Protein AF-A0A3D2ARV8-F1 (afdb_monomer_lite)

Structure (mmCIF, N/CA/C/O backbone):
data_AF-A0A3D2ARV8-F1
#
_entry.id   AF-A0A3D2ARV8-F1
#
loop_
_atom_site.group_PDB
_atom_site.id
_atom_site.type_symbol
_atom_site.label_atom_id
_atom_site.label_alt_id
_atom_site.label_comp_id
_atom_site.label_asym_id
_atom_site.label_entity_id
_atom_site.label_seq_id
_atom_site.pdbx_PDB_ins_code
_atom_site.Cartn_x
_atom_site.Cartn_y
_atom_site.Cartn_z
_atom_site.occupancy
_atom_site.B_iso_or_equiv
_atom_site.auth_seq_id
_atom_site.auth_comp_id
_atom_site.auth_asym_id
_atom_site.auth_atom_id
_atom_site.pdbx_PDB_model_num
ATOM 1 N N . MET A 1 1 ? 4.467 -20.454 -40.393 1.00 45.94 1 MET A N 1
ATOM 2 C CA . MET A 1 1 ? 4.778 -19.014 -40.269 1.00 45.94 1 MET A CA 1
ATOM 3 C C . MET A 1 1 ? 4.849 -18.702 -38.778 1.00 45.94 1 MET A C 1
ATOM 5 O O . MET A 1 1 ? 3.813 -18.634 -38.137 1.00 45.94 1 MET A O 1
ATOM 9 N N . LEU A 1 2 ? 6.049 -18.665 -38.188 1.00 50.94 2 LEU A N 1
ATOM 10 C CA . LEU A 1 2 ? 6.209 -18.279 -36.780 1.00 50.94 2 LEU A CA 1
ATOM 11 C C . LEU A 1 2 ? 5.828 -16.797 -36.678 1.00 50.94 2 LEU A C 1
ATOM 13 O O . LEU A 1 2 ? 6.517 -15.958 -37.257 1.00 50.94 2 LEU A O 1
ATOM 17 N N . MET A 1 3 ? 4.708 -16.476 -36.024 1.00 54.91 3 MET A N 1
ATOM 18 C CA . MET A 1 3 ? 4.358 -15.086 -35.720 1.00 54.91 3 MET A CA 1
ATOM 19 C C . MET A 1 3 ? 5.530 -14.476 -34.947 1.00 54.91 3 MET A C 1
ATOM 21 O O . MET A 1 3 ? 5.865 -14.940 -33.859 1.00 54.91 3 MET A O 1
ATOM 25 N N . LYS A 1 4 ? 6.182 -13.455 -35.514 1.00 58.06 4 LYS A N 1
ATOM 26 C CA . LYS A 1 4 ? 7.105 -12.613 -34.752 1.00 58.06 4 LYS A CA 1
ATOM 27 C C . LYS A 1 4 ? 6.262 -11.890 -33.708 1.00 58.06 4 LYS A C 1
ATOM 29 O O . LYS A 1 4 ? 5.554 -10.947 -34.043 1.00 58.06 4 LYS A O 1
ATOM 34 N N . THR A 1 5 ? 6.284 -12.360 -32.466 1.00 68.50 5 THR A N 1
ATOM 35 C CA . THR A 1 5 ? 5.636 -11.649 -31.366 1.00 68.50 5 THR A CA 1
ATOM 36 C C . THR A 1 5 ? 6.394 -10.343 -31.153 1.00 68.50 5 THR A C 1
ATOM 38 O O . THR A 1 5 ? 7.512 -10.349 -30.641 1.00 68.50 5 THR A O 1
ATOM 41 N N . GLU A 1 6 ? 5.821 -9.224 -31.593 1.00 85.38 6 GLU A N 1
ATOM 42 C CA . GLU A 1 6 ? 6.375 -7.905 -31.299 1.00 85.38 6 GLU A CA 1
ATOM 43 C C . GLU A 1 6 ? 6.378 -7.678 -29.785 1.00 85.38 6 GLU A C 1
ATOM 45 O O . GLU A 1 6 ? 5.358 -7.852 -29.107 1.00 85.38 6 GLU A O 1
ATOM 50 N N . LEU A 1 7 ? 7.544 -7.308 -29.252 1.00 90.69 7 LEU A N 1
ATOM 51 C CA . LEU A 1 7 ? 7.712 -7.003 -27.837 1.00 90.69 7 LEU A CA 1
ATOM 52 C C . LEU A 1 7 ? 6.876 -5.775 -27.476 1.00 90.69 7 LEU A C 1
ATOM 54 O O . LEU A 1 7 ? 7.007 -4.719 -28.101 1.00 90.69 7 LEU A O 1
ATOM 58 N N . SER A 1 8 ? 6.060 -5.892 -26.430 1.00 95.50 8 SER A N 1
ATOM 59 C CA . SER A 1 8 ? 5.324 -4.753 -25.891 1.00 95.50 8 SER A CA 1
ATOM 60 C C . SER A 1 8 ? 6.278 -3.683 -25.341 1.00 95.50 8 SER A C 1
ATOM 62 O O . SER A 1 8 ? 7.452 -3.942 -25.071 1.00 95.50 8 SER A O 1
ATOM 64 N N . THR A 1 9 ? 5.768 -2.479 -25.070 1.00 97.19 9 THR A N 1
ATOM 65 C CA . THR A 1 9 ? 6.544 -1.436 -24.378 1.00 97.19 9 THR A CA 1
ATOM 66 C C . THR A 1 9 ? 7.076 -1.917 -23.022 1.00 97.19 9 THR A C 1
ATOM 68 O O . THR A 1 9 ? 8.202 -1.600 -22.646 1.00 97.19 9 THR A O 1
ATOM 71 N N . PHE A 1 10 ? 6.290 -2.712 -22.285 1.00 97.75 10 PHE A N 1
ATOM 72 C CA . PHE A 1 10 ? 6.746 -3.299 -21.026 1.00 97.75 10 PHE A CA 1
ATOM 73 C C . PHE A 1 10 ? 7.849 -4.330 -21.261 1.00 97.75 10 PHE A C 1
ATOM 75 O O . PHE A 1 10 ? 8.835 -4.302 -20.535 1.00 97.75 10 PHE A O 1
ATOM 82 N N . ASP A 1 11 ? 7.726 -5.187 -22.277 1.00 97.31 11 ASP A N 1
ATOM 83 C CA . ASP A 1 11 ? 8.747 -6.185 -22.607 1.00 97.31 11 ASP A CA 1
ATOM 84 C C . ASP A 1 11 ? 10.088 -5.514 -22.925 1.00 97.31 11 ASP A C 1
ATOM 86 O O . ASP A 1 11 ? 11.121 -5.891 -22.372 1.00 97.31 11 ASP A O 1
ATOM 90 N N . GLN A 1 12 ? 10.057 -4.457 -23.740 1.00 97.50 12 GLN A N 1
ATOM 91 C CA . GLN A 1 12 ? 11.237 -3.664 -24.086 1.00 97.50 12 GLN A CA 1
ATOM 92 C C . GLN A 1 12 ? 11.899 -3.063 -22.838 1.00 97.50 12 GLN A C 1
ATOM 94 O O . GLN A 1 12 ? 13.104 -3.216 -22.642 1.00 97.50 12 GLN A O 1
ATOM 99 N N . TYR A 1 13 ? 11.120 -2.439 -21.947 1.00 98.38 13 TYR A N 1
ATOM 100 C CA . TYR A 1 13 ? 11.645 -1.920 -20.683 1.00 98.38 13 TYR A CA 1
ATOM 101 C C . TYR A 1 13 ? 12.134 -3.027 -19.744 1.00 98.38 13 TYR A C 1
ATOM 103 O O . TYR A 1 13 ? 13.158 -2.873 -19.081 1.00 98.38 13 TYR A O 1
ATOM 111 N N . ASN A 1 14 ? 11.453 -4.167 -19.680 1.00 96.62 14 ASN A N 1
ATOM 112 C CA . ASN A 1 14 ? 11.822 -5.252 -18.780 1.00 96.62 14 ASN A CA 1
ATOM 113 C C . ASN A 1 14 ? 13.167 -5.900 -19.164 1.00 96.62 14 ASN A C 1
ATOM 115 O O . ASN A 1 14 ? 13.860 -6.427 -18.292 1.00 96.62 14 ASN A O 1
ATOM 119 N N . LEU A 1 15 ? 13.593 -5.801 -20.427 1.00 96.94 15 LEU A N 1
ATOM 120 C CA . LEU A 1 15 ? 14.934 -6.207 -20.868 1.00 96.94 15 LEU A CA 1
ATOM 121 C C . LEU A 1 15 ? 16.044 -5.239 -20.418 1.00 96.94 15 LEU A C 1
ATOM 123 O O . LEU A 1 15 ? 17.218 -5.606 -20.400 1.00 96.94 15 LEU A O 1
ATOM 127 N N . MET A 1 16 ? 15.703 -4.012 -20.021 1.00 98.38 16 MET A N 1
ATOM 128 C CA . MET A 1 16 ? 16.678 -3.007 -19.601 1.00 98.38 16 MET A CA 1
ATOM 129 C C . MET A 1 16 ? 17.151 -3.218 -18.154 1.00 98.38 16 MET A C 1
ATOM 131 O O . MET A 1 16 ? 16.465 -3.781 -17.295 1.00 98.38 16 MET A O 1
ATOM 135 N N . THR A 1 17 ? 18.341 -2.697 -17.845 1.00 98.25 17 THR A N 1
ATOM 136 C CA . THR A 1 17 ? 18.855 -2.660 -16.469 1.00 98.25 17 THR A CA 1
ATOM 137 C C . THR A 1 17 ? 18.081 -1.650 -15.619 1.00 98.25 17 THR A C 1
ATOM 139 O O . THR A 1 17 ? 17.587 -0.640 -16.129 1.00 98.25 17 THR A O 1
ATOM 142 N N . LYS A 1 18 ? 18.044 -1.848 -14.289 1.00 97.75 18 LYS A N 1
ATOM 143 C CA . LYS A 1 18 ? 17.431 -0.873 -13.363 1.00 97.75 18 LYS A CA 1
ATOM 144 C C . LYS A 1 18 ? 18.009 0.534 -13.561 1.00 97.75 18 LYS A C 1
ATOM 146 O O . LYS A 1 18 ? 17.262 1.504 -13.555 1.00 97.75 18 LYS A O 1
ATOM 151 N N . ALA A 1 19 ? 19.322 0.654 -13.771 1.00 98.12 19 ALA A N 1
ATOM 152 C CA . ALA A 1 19 ? 19.973 1.945 -13.992 1.00 98.12 19 ALA A CA 1
ATOM 153 C C . ALA A 1 19 ? 19.456 2.651 -15.256 1.00 98.12 19 ALA A C 1
ATOM 155 O O . ALA A 1 19 ? 19.199 3.853 -15.224 1.00 98.12 19 ALA A O 1
ATOM 156 N N . ALA A 1 20 ? 19.261 1.913 -16.352 1.00 98.50 20 ALA A N 1
ATOM 157 C CA . ALA A 1 20 ? 18.725 2.469 -17.588 1.00 98.50 20 ALA A CA 1
ATOM 158 C C . ALA A 1 20 ? 17.261 2.906 -17.430 1.00 98.50 20 ALA A C 1
ATOM 160 O O . ALA A 1 20 ? 16.912 4.019 -17.820 1.00 98.50 20 ALA A O 1
ATOM 161 N N . LEU A 1 21 ? 16.438 2.092 -16.767 1.00 98.69 21 LEU A N 1
ATOM 162 C CA . LEU A 1 21 ? 15.057 2.451 -16.443 1.00 98.69 21 LEU A CA 1
ATOM 163 C C . LEU A 1 21 ? 14.974 3.684 -15.534 1.00 98.69 21 LEU A C 1
ATOM 165 O O . LEU A 1 21 ? 14.165 4.575 -15.771 1.00 98.69 21 LEU A O 1
ATOM 169 N N . MET A 1 22 ? 15.856 3.790 -14.537 1.00 98.25 22 MET A N 1
ATOM 170 C CA . MET A 1 22 ? 15.925 4.965 -13.666 1.00 98.25 22 MET A CA 1
ATOM 171 C C . MET A 1 22 ? 16.320 6.234 -14.426 1.00 98.25 22 MET A C 1
ATOM 173 O O . MET A 1 22 ? 15.845 7.309 -14.076 1.00 98.25 22 MET A O 1
ATOM 177 N N . ARG A 1 23 ? 17.159 6.145 -15.470 1.00 98.31 23 ARG A N 1
ATOM 178 C CA . ARG A 1 23 ? 17.457 7.302 -16.334 1.00 98.31 23 ARG A CA 1
ATOM 179 C C . ARG A 1 23 ? 16.210 7.788 -17.069 1.00 98.31 23 ARG A C 1
ATOM 181 O O . ARG A 1 23 ? 15.974 8.989 -17.086 1.00 98.31 23 ARG A O 1
ATOM 188 N N . LEU A 1 24 ? 15.392 6.875 -17.595 1.00 98.50 24 LEU A N 1
ATOM 189 C CA . LEU A 1 24 ? 14.113 7.228 -18.222 1.00 98.50 24 LEU A CA 1
ATOM 190 C C . LEU A 1 24 ? 13.132 7.824 -17.201 1.00 98.50 24 LEU A C 1
ATOM 192 O O . LEU A 1 24 ? 12.521 8.859 -17.447 1.00 98.50 24 LEU A O 1
ATOM 196 N N . ALA A 1 25 ? 13.031 7.220 -16.016 1.00 98.38 25 ALA A N 1
ATOM 197 C CA . ALA A 1 25 ? 12.111 7.659 -14.969 1.00 98.38 25 ALA A CA 1
ATOM 198 C C . ALA A 1 25 ? 12.453 9.043 -14.386 1.00 98.38 25 ALA A C 1
ATOM 200 O O . ALA A 1 25 ? 11.565 9.729 -13.874 1.00 98.38 25 ALA A O 1
ATOM 201 N N . ARG A 1 26 ? 13.703 9.512 -14.523 1.00 98.06 26 ARG A N 1
ATOM 202 C CA . ARG A 1 26 ? 14.072 10.903 -14.204 1.00 98.06 26 ARG A CA 1
ATOM 203 C C . ARG A 1 26 ? 13.332 11.922 -15.069 1.00 98.06 26 ARG A C 1
ATOM 205 O O . ARG A 1 26 ? 13.072 13.009 -14.566 1.00 98.06 26 ARG A O 1
ATOM 212 N N . GLY A 1 27 ? 12.924 11.564 -16.291 1.00 97.75 27 GLY A N 1
ATOM 213 C CA . GLY A 1 27 ? 12.039 12.395 -17.120 1.00 97.75 27 GLY A CA 1
ATOM 214 C C . GLY A 1 27 ? 10.673 12.659 -16.472 1.00 97.75 27 GLY A C 1
ATOM 215 O O . GLY A 1 27 ? 10.054 13.679 -16.737 1.00 97.75 27 GLY A O 1
ATOM 216 N N . TYR A 1 28 ? 10.256 11.794 -15.542 1.00 97.81 28 TYR A N 1
ATOM 217 C CA . TYR A 1 28 ? 9.043 11.931 -14.728 1.00 97.81 28 TYR A CA 1
ATOM 218 C C . TYR A 1 28 ? 9.341 12.433 -13.305 1.00 97.81 28 TYR A C 1
ATOM 220 O O . TYR A 1 28 ? 8.519 12.290 -12.403 1.00 97.81 28 TYR A O 1
ATOM 228 N N . ASN A 1 29 ? 10.534 12.991 -13.067 1.00 97.94 29 ASN A N 1
ATOM 229 C CA . ASN A 1 29 ? 11.024 13.430 -11.755 1.00 97.94 29 ASN A CA 1
ATOM 230 C C . ASN A 1 29 ? 11.149 12.321 -10.692 1.00 97.94 29 ASN A C 1
ATOM 232 O O . ASN A 1 29 ? 11.279 12.612 -9.499 1.00 97.94 29 ASN A O 1
ATOM 236 N N . VAL A 1 30 ? 11.171 11.044 -11.086 1.00 97.81 30 VAL A N 1
ATOM 237 C CA . VAL A 1 30 ? 11.420 9.935 -10.155 1.00 97.81 30 VAL A CA 1
ATOM 238 C C . VAL A 1 30 ? 12.922 9.836 -9.881 1.00 97.81 30 VAL A C 1
ATOM 240 O O . VAL A 1 30 ? 13.708 9.395 -10.717 1.00 97.81 30 VAL A O 1
ATOM 243 N N . LYS A 1 31 ? 13.333 10.280 -8.687 1.00 94.75 31 LYS A N 1
ATOM 244 C CA . LYS A 1 31 ? 14.752 10.405 -8.296 1.00 94.75 31 LYS A CA 1
ATOM 245 C C . LYS A 1 31 ? 15.325 9.183 -7.568 1.00 94.75 31 LYS A C 1
ATOM 247 O O . LYS A 1 31 ? 16.538 9.089 -7.416 1.00 94.75 31 LYS A O 1
ATOM 252 N N . GLY A 1 32 ? 14.483 8.253 -7.123 1.00 93.56 32 GLY A N 1
ATOM 253 C CA . GLY A 1 32 ? 14.895 7.096 -6.326 1.00 93.56 32 GLY A CA 1
ATOM 254 C C . GLY A 1 32 ? 13.947 5.914 -6.483 1.00 93.56 32 GLY A C 1
ATOM 255 O O . GLY A 1 32 ? 13.064 5.940 -7.339 1.00 93.56 32 GLY A O 1
ATOM 256 N N . SER A 1 33 ? 14.143 4.890 -5.652 1.00 96.38 33 SER A N 1
ATOM 257 C CA . SER A 1 33 ? 13.361 3.653 -5.711 1.00 96.38 33 SER A CA 1
ATOM 258 C C . SER A 1 33 ? 11.854 3.892 -5.584 1.00 96.38 33 SER A C 1
ATOM 260 O O . SER A 1 33 ? 11.419 4.835 -4.908 1.00 96.38 33 SER A O 1
ATOM 262 N N . LEU A 1 34 ? 11.052 3.028 -6.208 1.00 97.88 34 LEU A N 1
ATOM 263 C CA . LEU A 1 34 ? 9.594 3.059 -6.090 1.00 97.88 34 LEU A CA 1
ATOM 264 C C . LEU A 1 34 ? 9.173 2.614 -4.688 1.00 97.88 34 LEU A C 1
ATOM 266 O O . LEU A 1 34 ? 8.515 3.390 -3.985 1.00 97.88 34 LEU A O 1
ATOM 270 N N . PHE A 1 35 ? 9.624 1.440 -4.248 1.00 97.19 35 PHE A N 1
ATOM 271 C CA . PHE A 1 35 ? 9.448 1.000 -2.867 1.00 97.19 35 PHE A CA 1
ATOM 272 C C . PHE A 1 35 ? 10.339 1.807 -1.918 1.00 97.19 35 PHE A C 1
ATOM 274 O O . PHE A 1 35 ? 11.494 2.117 -2.226 1.00 97.19 35 PHE A O 1
ATOM 281 N N . ALA A 1 36 ? 9.796 2.161 -0.754 1.00 94.50 36 ALA A N 1
ATOM 282 C CA . ALA A 1 36 ? 10.594 2.732 0.322 1.00 94.50 36 ALA A CA 1
ATOM 283 C C . ALA A 1 36 ? 11.405 1.634 1.029 1.00 94.50 36 ALA A C 1
ATOM 285 O O . ALA A 1 36 ? 11.062 0.452 0.964 1.00 94.50 36 ALA A O 1
ATOM 286 N N . ASP A 1 37 ? 12.487 2.029 1.705 1.00 92.56 37 ASP A N 1
ATOM 287 C CA . ASP A 1 37 ? 13.282 1.080 2.483 1.00 92.56 37 ASP A CA 1
ATOM 288 C C . ASP A 1 37 ? 12.433 0.500 3.637 1.00 92.56 37 ASP A C 1
ATOM 290 O O . ASP A 1 37 ? 11.799 1.283 4.360 1.00 92.56 37 ASP A O 1
ATOM 294 N N . PRO A 1 38 ? 12.423 -0.835 3.829 1.00 89.50 38 PRO A N 1
ATOM 295 C CA . PRO A 1 38 ? 11.565 -1.518 4.800 1.00 89.50 38 PRO A CA 1
ATOM 296 C C . PRO A 1 38 ? 11.798 -1.087 6.256 1.00 89.50 38 PRO A C 1
ATOM 298 O O . PRO A 1 38 ? 10.910 -1.250 7.087 1.00 89.50 38 PRO A O 1
ATOM 301 N N . LEU A 1 39 ? 12.967 -0.522 6.576 1.00 90.12 39 LEU A N 1
ATOM 302 C CA . LEU A 1 39 ? 13.336 -0.101 7.930 1.00 90.12 39 LEU A CA 1
ATOM 303 C C . LEU A 1 39 ? 13.210 1.416 8.138 1.00 90.12 39 LEU A C 1
ATOM 305 O O . LEU A 1 39 ? 13.327 1.901 9.260 1.00 90.12 39 LEU A O 1
ATOM 309 N N . SER A 1 40 ? 12.947 2.179 7.072 1.00 85.12 40 SER A N 1
ATOM 310 C CA . SER A 1 40 ? 12.859 3.646 7.135 1.00 85.12 40 SER A CA 1
ATOM 311 C C . SER A 1 40 ? 11.527 4.169 7.681 1.00 85.12 40 SER A C 1
ATOM 313 O O . SER A 1 40 ? 11.464 5.285 8.197 1.00 85.12 40 SER A O 1
ATOM 315 N N . ASN A 1 41 ? 10.450 3.386 7.566 1.00 80.69 41 ASN A N 1
ATOM 316 C CA . ASN A 1 41 ? 9.141 3.729 8.112 1.00 80.69 41 ASN A CA 1
ATOM 317 C C . ASN A 1 41 ? 8.963 3.006 9.457 1.00 80.69 41 ASN A C 1
ATOM 319 O O . ASN A 1 41 ? 8.821 1.785 9.441 1.00 80.69 41 ASN A O 1
ATOM 323 N N . PRO A 1 42 ? 8.904 3.714 10.605 1.00 83.44 42 PRO A N 1
ATOM 324 C CA . PRO A 1 42 ? 8.851 3.082 11.922 1.00 83.44 42 PRO A CA 1
ATOM 325 C C . PRO A 1 42 ? 7.716 2.074 12.092 1.00 83.44 42 PRO A C 1
ATOM 327 O O . PRO A 1 42 ? 7.891 1.093 12.803 1.00 83.44 42 PRO A O 1
ATOM 330 N N . LYS A 1 43 ? 6.559 2.291 11.446 1.00 80.56 43 LYS A N 1
ATOM 331 C CA . LYS A 1 43 ? 5.423 1.364 11.537 1.00 80.56 43 LYS A CA 1
ATOM 332 C C . LYS A 1 43 ? 5.715 0.052 10.803 1.00 80.56 43 LYS A C 1
ATOM 334 O O . LYS A 1 43 ? 5.450 -1.014 11.341 1.00 80.56 43 LYS A O 1
ATOM 339 N N . VAL A 1 44 ? 6.303 0.139 9.612 1.00 83.31 44 VAL A N 1
ATOM 340 C CA . VAL A 1 44 ? 6.650 -1.024 8.781 1.00 83.31 44 VAL A CA 1
ATOM 341 C C . VAL A 1 44 ? 7.903 -1.737 9.300 1.00 83.31 44 VAL A C 1
ATOM 343 O O . VAL A 1 44 ? 7.975 -2.960 9.258 1.00 83.31 44 VAL A O 1
ATOM 346 N N . ALA A 1 45 ? 8.854 -0.997 9.875 1.00 89.69 45 ALA A N 1
ATOM 347 C CA . ALA A 1 45 ? 10.072 -1.547 10.468 1.00 89.69 45 ALA A CA 1
ATOM 348 C C . ALA A 1 45 ? 9.780 -2.531 11.615 1.00 89.69 45 ALA A C 1
ATOM 350 O O . ALA A 1 45 ? 10.549 -3.466 11.836 1.00 89.69 45 ALA A O 1
ATOM 351 N N . LYS A 1 46 ? 8.646 -2.369 12.314 1.00 90.25 46 LYS A N 1
ATOM 352 C CA . LYS A 1 46 ? 8.193 -3.338 13.320 1.00 90.25 46 LYS A CA 1
ATOM 353 C C . LYS A 1 46 ? 7.908 -4.714 12.726 1.00 90.25 46 LYS A C 1
ATOM 355 O O . LYS A 1 46 ? 8.147 -5.695 13.408 1.00 90.25 46 LYS A O 1
ATOM 360 N N . ASN A 1 47 ? 7.486 -4.819 11.465 1.00 92.81 47 ASN A N 1
ATOM 361 C CA . ASN A 1 47 ? 7.256 -6.119 10.823 1.00 92.81 47 ASN A CA 1
ATOM 362 C C . ASN A 1 47 ? 8.552 -6.944 10.792 1.00 92.81 47 ASN A C 1
ATOM 364 O O . ASN A 1 47 ? 8.548 -8.141 11.063 1.00 92.81 47 ASN A O 1
ATOM 368 N N . ALA A 1 48 ? 9.682 -6.285 10.519 1.00 92.50 48 ALA A N 1
ATOM 369 C CA . ALA A 1 48 ? 10.984 -6.934 10.496 1.00 92.50 48 ALA A CA 1
ATOM 370 C C . ALA A 1 48 ? 11.393 -7.416 11.895 1.00 92.50 48 ALA A C 1
ATOM 372 O O . ALA A 1 48 ? 11.870 -8.536 12.041 1.00 92.50 48 ALA A O 1
ATOM 373 N N . LYS A 1 49 ? 11.180 -6.577 12.916 1.00 90.88 49 LYS A N 1
ATOM 374 C CA . LYS A 1 49 ? 11.578 -6.860 14.299 1.00 90.88 49 LYS A CA 1
ATOM 375 C C . LYS A 1 49 ? 10.679 -7.892 14.988 1.00 90.88 49 LYS A C 1
ATOM 377 O O . LYS A 1 49 ? 11.189 -8.768 15.671 1.00 90.88 49 LYS A O 1
ATOM 382 N N . GLU A 1 50 ? 9.368 -7.759 14.830 1.00 91.06 50 GLU A N 1
ATOM 383 C CA . GLU A 1 50 ? 8.370 -8.500 15.608 1.00 91.06 50 GLU A CA 1
ATOM 384 C C . GLU A 1 50 ? 7.826 -9.723 14.842 1.00 91.06 50 GLU A C 1
ATOM 386 O O . GLU A 1 50 ? 7.456 -10.712 15.464 1.00 91.06 50 GLU A O 1
ATOM 391 N N . ASN A 1 51 ? 7.789 -9.692 13.499 1.00 92.31 51 ASN A N 1
ATOM 392 C CA . ASN A 1 51 ? 7.316 -10.819 12.675 1.00 92.31 51 ASN A CA 1
ATOM 393 C C . ASN A 1 51 ? 8.433 -11.524 11.886 1.00 92.31 51 ASN A C 1
ATOM 395 O O . ASN A 1 51 ? 8.177 -12.549 11.264 1.00 92.31 51 ASN A O 1
ATOM 399 N N . GLY A 1 52 ? 9.650 -10.970 11.828 1.00 94.88 52 GLY A N 1
ATOM 400 C CA . GLY A 1 52 ? 10.691 -11.479 10.926 1.00 94.88 52 GLY A CA 1
ATOM 401 C C . GLY A 1 52 ? 10.384 -11.242 9.438 1.00 94.88 52 GLY A C 1
ATOM 402 O O . GLY A 1 52 ? 10.926 -11.939 8.579 1.00 94.88 52 GLY A O 1
ATOM 403 N N . VAL A 1 53 ? 9.523 -10.263 9.117 1.00 96.69 53 VAL A N 1
ATOM 404 C CA . VAL A 1 53 ? 9.055 -9.975 7.750 1.00 96.69 53 VAL A CA 1
ATOM 405 C C . VAL A 1 53 ? 9.599 -8.635 7.252 1.00 96.69 53 VAL A C 1
ATOM 407 O O . VAL A 1 53 ? 9.215 -7.563 7.725 1.00 96.69 53 VAL A O 1
ATOM 410 N N . LEU A 1 54 ? 10.440 -8.662 6.219 1.00 96.88 54 LEU A N 1
ATOM 411 C CA . LEU A 1 54 ? 10.841 -7.460 5.491 1.00 96.88 54 LEU A CA 1
ATOM 412 C C . LEU A 1 54 ? 9.705 -7.007 4.584 1.00 96.88 54 LEU A C 1
ATOM 414 O O . LEU A 1 54 ? 9.429 -7.617 3.557 1.00 96.88 54 LEU A O 1
ATOM 418 N N . THR A 1 55 ? 9.055 -5.911 4.956 1.00 97.69 55 THR A N 1
ATOM 419 C CA . THR A 1 55 ? 7.929 -5.368 4.198 1.00 97.69 55 THR A CA 1
ATOM 420 C C . THR A 1 55 ? 8.341 -4.133 3.412 1.00 97.69 55 THR A C 1
ATOM 422 O O . THR A 1 55 ? 8.803 -3.160 3.996 1.00 97.69 55 THR A O 1
ATOM 425 N N . TYR A 1 56 ? 8.113 -4.136 2.101 1.00 97.88 56 TYR A N 1
ATOM 426 C CA . TYR A 1 56 ? 8.408 -3.011 1.212 1.00 97.88 56 TYR A CA 1
ATOM 427 C C . TYR A 1 56 ? 7.131 -2.222 0.883 1.00 97.88 56 TYR A C 1
ATOM 429 O O . TYR A 1 56 ? 6.293 -2.708 0.115 1.00 97.88 56 TYR A O 1
ATOM 437 N N . PRO A 1 57 ? 6.953 -1.008 1.439 1.00 97.19 57 PRO A N 1
ATOM 438 C CA . PRO A 1 57 ? 5.784 -0.188 1.165 1.00 97.19 57 PRO A CA 1
ATOM 439 C C . PRO A 1 57 ? 6.005 0.705 -0.062 1.00 97.19 57 PRO A C 1
ATOM 441 O O . PRO A 1 57 ? 7.068 1.312 -0.233 1.00 97.19 57 PRO A O 1
ATOM 444 N N . LEU A 1 58 ? 4.981 0.838 -0.903 1.00 97.44 58 LEU A N 1
ATOM 445 C CA . LEU A 1 58 ? 4.940 1.814 -1.991 1.00 97.44 58 LEU A CA 1
ATOM 446 C C . LEU A 1 58 ? 4.015 2.965 -1.601 1.00 97.44 58 LEU A C 1
ATOM 448 O O . LEU A 1 58 ? 2.817 2.794 -1.382 1.00 97.44 58 LEU A O 1
ATOM 452 N N . HIS A 1 59 ? 4.590 4.161 -1.540 1.00 95.69 59 HIS A N 1
ATOM 453 C CA . HIS A 1 59 ? 3.839 5.389 -1.323 1.00 95.69 59 HIS A CA 1
ATOM 454 C C . HIS A 1 59 ? 3.596 6.099 -2.655 1.00 95.69 59 HIS A C 1
ATOM 456 O O . HIS A 1 59 ? 4.531 6.654 -3.243 1.00 95.69 59 HIS A O 1
ATOM 462 N N . LEU A 1 60 ? 2.339 6.115 -3.091 1.00 97.12 60 LEU A N 1
ATOM 463 C CA . LEU A 1 60 ? 1.838 7.012 -4.128 1.00 97.12 60 LEU A CA 1
ATOM 464 C C . LEU A 1 60 ? 1.194 8.248 -3.484 1.00 97.12 60 LEU A C 1
ATOM 466 O O . LEU A 1 60 ? 0.951 8.282 -2.274 1.00 97.12 60 LEU A O 1
ATOM 470 N N . ALA A 1 61 ? 0.980 9.289 -4.282 1.00 96.44 61 ALA A N 1
ATOM 471 C CA . ALA A 1 61 ? 0.301 10.501 -3.853 1.00 96.44 61 ALA A CA 1
ATOM 472 C C . ALA A 1 61 ? -1.174 10.164 -3.605 1.00 96.44 61 ALA A C 1
ATOM 474 O O . ALA A 1 61 ? -1.791 9.579 -4.497 1.00 96.44 61 ALA A O 1
ATOM 475 N N . PRO A 1 62 ? -1.725 10.490 -2.425 1.00 94.25 62 PRO A N 1
ATOM 476 C CA . PRO A 1 62 ? -3.100 10.149 -2.075 1.00 94.25 62 PRO A CA 1
ATOM 477 C C . PRO A 1 62 ? -4.102 11.009 -2.847 1.00 94.25 62 PRO A C 1
ATOM 479 O O . PRO A 1 62 ? -3.775 12.119 -3.282 1.00 94.25 62 PRO A O 1
ATOM 482 N N . ALA A 1 63 ? -5.349 10.532 -2.917 1.00 92.44 63 ALA A N 1
ATOM 483 C CA . ALA A 1 63 ? -6.465 11.259 -3.521 1.00 92.44 63 ALA A CA 1
ATOM 484 C C . ALA A 1 63 ? -6.049 11.835 -4.885 1.00 92.44 63 ALA A C 1
ATOM 486 O O . ALA A 1 63 ? -5.509 11.095 -5.698 1.00 92.44 63 ALA A O 1
ATOM 487 N N . THR A 1 64 ? -6.260 13.129 -5.127 1.00 93.19 64 THR A N 1
ATOM 488 C CA . THR A 1 64 ? -5.947 13.819 -6.388 1.00 93.19 64 THR A CA 1
ATOM 489 C C . THR A 1 64 ? -4.674 14.669 -6.334 1.00 93.19 64 THR A C 1
ATOM 491 O O . THR A 1 64 ? -4.422 15.434 -7.260 1.00 93.19 64 THR A O 1
ATOM 494 N N . VAL A 1 65 ? -3.830 14.527 -5.300 1.00 92.50 65 VAL A N 1
ATOM 495 C CA . VAL A 1 65 ? -2.639 15.384 -5.079 1.00 92.50 65 VAL A CA 1
ATOM 496 C C . VAL A 1 65 ? -1.686 15.406 -6.284 1.00 92.50 65 VAL A C 1
ATOM 498 O O . VAL A 1 65 ? -1.040 16.413 -6.556 1.00 92.50 65 VAL A O 1
ATOM 501 N N . SER A 1 66 ? -1.603 14.308 -7.040 1.00 95.12 66 SER A N 1
ATOM 502 C CA . SER A 1 66 ? -0.749 14.226 -8.235 1.00 95.12 66 SER A CA 1
ATOM 503 C C . SER A 1 66 ? -1.366 14.793 -9.521 1.00 95.12 66 SER A C 1
ATOM 505 O O . SER A 1 66 ? -0.646 14.942 -10.514 1.00 95.12 66 SER A O 1
ATOM 507 N N . GLY A 1 67 ? -2.674 15.068 -9.510 1.00 95.56 67 GLY A N 1
ATOM 508 C CA . GLY A 1 67 ? -3.529 15.241 -10.689 1.00 95.56 67 GLY A CA 1
ATOM 509 C C . GLY A 1 67 ? -4.346 13.990 -11.053 1.00 95.56 67 GLY A C 1
ATOM 510 O O . GLY A 1 67 ? -5.342 14.103 -11.757 1.00 95.56 67 GLY A O 1
ATOM 511 N N . TYR A 1 68 ? -3.986 12.812 -10.530 1.00 96.62 68 TYR A N 1
ATOM 512 C CA . TYR A 1 68 ? -4.725 11.556 -10.716 1.00 96.62 68 TYR A CA 1
ATOM 513 C C . TYR A 1 68 ? -5.312 11.064 -9.397 1.00 96.62 68 TYR A C 1
ATOM 515 O O . TYR A 1 68 ? -4.638 11.158 -8.373 1.00 96.62 68 TYR A O 1
ATOM 523 N N . ASN A 1 69 ? -6.528 10.505 -9.430 1.00 96.12 69 ASN A N 1
ATOM 524 C CA . ASN A 1 69 ? -7.178 9.944 -8.246 1.00 96.12 69 ASN A CA 1
ATOM 525 C C . ASN A 1 69 ? -6.650 8.535 -7.921 1.00 96.12 69 ASN A C 1
ATOM 527 O O . ASN A 1 69 ? -6.883 7.595 -8.680 1.00 96.12 69 ASN A O 1
ATOM 531 N N . THR A 1 70 ? -5.978 8.380 -6.779 1.00 96.62 70 THR A N 1
ATOM 532 C CA . THR A 1 70 ? -5.467 7.087 -6.285 1.00 96.62 70 THR A CA 1
ATOM 533 C C . THR A 1 70 ? -6.275 6.497 -5.130 1.00 96.62 70 THR A C 1
ATOM 535 O O . THR A 1 70 ? -5.998 5.366 -4.741 1.00 96.62 70 THR A O 1
ATOM 538 N N . CYS A 1 71 ? -7.260 7.223 -4.588 1.00 95.19 71 CYS A N 1
ATOM 539 C CA . CYS A 1 71 ? -8.095 6.794 -3.462 1.00 95.19 71 CYS A CA 1
ATOM 540 C C . CYS A 1 71 ? -9.575 7.044 -3.787 1.00 95.19 71 CYS A C 1
ATOM 542 O O . CYS A 1 71 ? -10.182 7.987 -3.277 1.00 95.19 71 CYS A O 1
ATOM 544 N N . ALA A 1 72 ? -10.155 6.212 -4.656 1.00 93.88 72 ALA A N 1
ATOM 545 C CA . ALA A 1 72 ? -11.492 6.442 -5.212 1.00 93.88 72 ALA A CA 1
ATOM 546 C C . ALA A 1 72 ? -12.605 6.558 -4.151 1.00 93.88 72 ALA A C 1
ATOM 548 O O . ALA A 1 72 ? -13.538 7.329 -4.343 1.00 93.88 72 ALA A O 1
ATOM 549 N N . MET A 1 73 ? -12.471 5.837 -3.033 1.00 94.88 73 MET A N 1
ATOM 550 C CA . MET A 1 73 ? -13.439 5.793 -1.926 1.00 94.88 73 MET A CA 1
ATOM 551 C C . MET A 1 73 ? -12.912 6.487 -0.656 1.00 94.88 73 MET A C 1
ATOM 553 O O . MET A 1 73 ? -13.222 6.079 0.459 1.00 94.88 73 MET A O 1
ATOM 557 N N . ALA A 1 74 ? -12.047 7.499 -0.789 1.00 92.19 74 ALA A N 1
ATOM 558 C CA . ALA A 1 74 ? -11.619 8.283 0.369 1.00 92.19 74 ALA A CA 1
ATOM 559 C C . ALA A 1 74 ? -12.765 9.174 0.881 1.00 92.19 74 ALA A C 1
ATOM 561 O O . ALA A 1 74 ? -13.170 10.113 0.185 1.00 92.19 74 ALA A O 1
ATOM 562 N N . SER A 1 75 ? -13.223 8.894 2.103 1.00 91.44 75 SER A N 1
ATOM 563 C CA . SER A 1 75 ? -14.199 9.697 2.849 1.00 91.44 75 SER A CA 1
ATOM 564 C C . SER A 1 75 ? -13.647 11.082 3.229 1.00 91.44 75 SER A C 1
ATOM 566 O O . SER A 1 75 ? -12.464 11.375 3.001 1.00 91.44 75 SER A O 1
ATOM 568 N N . ALA A 1 76 ? -14.492 11.956 3.778 1.00 89.38 76 ALA A N 1
ATOM 569 C CA . ALA A 1 76 ? -14.089 13.305 4.178 1.00 89.38 76 ALA A CA 1
ATOM 570 C C . ALA A 1 76 ? -13.079 13.260 5.337 1.00 89.38 76 ALA A C 1
ATOM 572 O O . ALA A 1 76 ? -11.966 13.771 5.193 1.00 89.38 76 ALA A O 1
ATOM 573 N N . GLY A 1 77 ? -13.404 12.534 6.407 1.00 86.00 77 GLY A N 1
ATOM 574 C CA . GLY A 1 77 ? -12.527 12.304 7.552 1.00 86.00 77 GLY A CA 1
ATOM 575 C C . GLY A 1 77 ? -11.235 11.585 7.157 1.00 86.00 77 GLY A C 1
ATOM 576 O O . GLY A 1 77 ? -10.157 11.920 7.640 1.00 86.00 77 GLY A O 1
ATOM 577 N N . CYS A 1 78 ? -11.279 10.673 6.177 1.00 86.00 78 CYS A N 1
ATOM 578 C CA . CYS A 1 78 ? -10.068 10.034 5.648 1.00 86.00 78 CYS A CA 1
ATOM 579 C C . CYS A 1 78 ? -9.127 11.019 4.928 1.00 86.00 78 CYS A C 1
ATOM 581 O O . CYS A 1 78 ? -7.907 10.818 4.934 1.00 86.00 78 CYS A O 1
ATOM 583 N N . LYS A 1 79 ? -9.670 12.032 4.242 1.00 88.00 79 LYS A N 1
ATOM 584 C CA . LYS A 1 79 ? -8.867 13.067 3.570 1.00 88.00 79 LYS A CA 1
ATOM 585 C C . LYS A 1 79 ? -8.285 14.044 4.584 1.00 88.00 79 LYS A C 1
ATOM 587 O O . LYS A 1 79 ? -7.128 14.426 4.428 1.00 88.00 79 LYS A O 1
ATOM 592 N N . GLU A 1 80 ? -9.057 14.395 5.607 1.00 86.31 80 GLU A N 1
ATOM 593 C CA . GLU A 1 80 ? -8.629 15.269 6.699 1.00 86.31 80 GLU A CA 1
ATOM 594 C C . GLU A 1 80 ? -7.515 14.618 7.529 1.00 86.31 80 GLU A C 1
ATOM 596 O O . GLU A 1 80 ? -6.414 15.155 7.619 1.00 86.31 80 GLU A O 1
ATOM 601 N N . ALA A 1 81 ? -7.729 13.391 8.005 1.00 84.56 81 ALA A N 1
ATOM 602 C CA . ALA A 1 81 ? -6.758 12.628 8.787 1.00 84.56 81 ALA A CA 1
ATOM 603 C C . ALA A 1 81 ? -5.748 11.842 7.922 1.00 84.56 81 ALA A C 1
ATOM 605 O O . ALA A 1 81 ? -5.254 10.778 8.317 1.00 84.56 81 ALA A O 1
ATOM 606 N N . CYS A 1 82 ? -5.465 12.300 6.697 1.00 86.62 82 CYS A N 1
ATOM 607 C CA . CYS A 1 82 ? -4.714 11.513 5.723 1.00 86.62 82 CYS A CA 1
ATOM 608 C C . CYS A 1 82 ? -3.310 11.146 6.227 1.00 86.62 82 CYS A C 1
ATOM 610 O O . CYS A 1 82 ? -2.479 12.001 6.508 1.00 86.62 82 CYS A O 1
ATOM 612 N N . LEU A 1 83 ? -2.957 9.857 6.182 1.00 82.56 83 LEU A N 1
ATOM 613 C CA . LEU A 1 83 ? -1.629 9.371 6.590 1.00 82.56 83 LEU A CA 1
ATOM 614 C C . LEU A 1 83 ? -0.460 10.030 5.821 1.00 82.56 83 LEU A C 1
ATOM 616 O O . LEU A 1 83 ? 0.690 9.978 6.256 1.00 82.56 83 LEU A O 1
ATOM 620 N N . ASN A 1 84 ? -0.730 10.645 4.666 1.00 82.88 84 ASN A N 1
ATOM 621 C CA . ASN A 1 84 ? 0.264 11.398 3.907 1.00 82.88 84 ASN A CA 1
ATOM 622 C C . ASN A 1 84 ? 0.783 12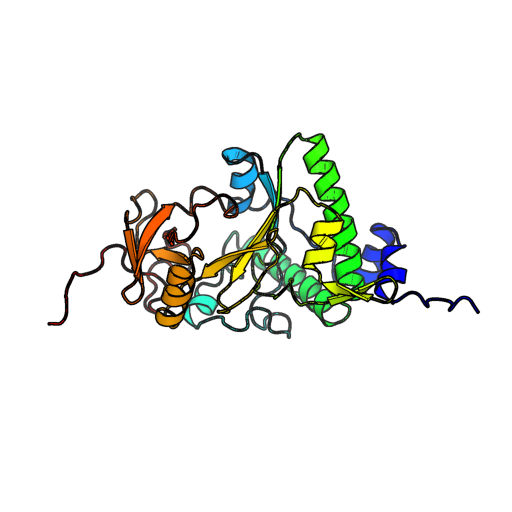.635 4.657 1.00 82.88 84 ASN A C 1
ATOM 624 O O . ASN A 1 84 ? 1.956 12.965 4.469 1.00 82.88 84 ASN A O 1
ATOM 628 N N . THR A 1 85 ? -0.050 13.278 5.488 1.00 79.12 85 THR A N 1
ATOM 629 C CA . THR A 1 85 ? 0.309 14.462 6.291 1.00 79.12 85 THR A CA 1
ATOM 630 C C . THR A 1 85 ? 1.059 14.095 7.571 1.00 79.12 85 THR A C 1
ATOM 632 O O . THR A 1 85 ? 1.768 14.935 8.123 1.00 79.12 85 THR A O 1
ATOM 635 N N . ALA A 1 86 ? 0.980 12.832 7.997 1.00 74.12 86 ALA A N 1
ATOM 636 C CA . ALA A 1 86 ? 1.612 12.339 9.211 1.00 74.12 86 ALA A CA 1
ATOM 637 C C . ALA A 1 86 ? 3.144 12.156 9.093 1.00 74.12 86 ALA A C 1
ATOM 639 O O . ALA A 1 86 ? 3.713 11.855 8.036 1.00 74.12 86 ALA A O 1
ATOM 640 N N . GLY A 1 87 ? 3.824 12.252 10.239 1.00 75.19 87 GLY A N 1
ATOM 641 C CA . GLY A 1 87 ? 5.272 12.063 10.383 1.00 75.19 87 GLY A CA 1
ATOM 642 C C . GLY A 1 87 ? 6.057 13.377 10.438 1.00 75.19 87 GLY A C 1
ATOM 643 O O . GLY A 1 87 ? 5.488 14.445 10.612 1.00 75.19 87 GLY A O 1
ATOM 644 N N . ASN A 1 88 ? 7.389 13.299 10.326 1.00 74.06 88 ASN A N 1
ATOM 645 C CA . ASN A 1 88 ? 8.259 14.470 10.500 1.00 74.06 88 ASN A CA 1
ATOM 646 C C . ASN A 1 88 ? 8.040 15.529 9.380 1.00 74.06 88 ASN A C 1
ATOM 648 O O . ASN A 1 88 ? 8.296 15.200 8.209 1.00 74.06 88 ASN A O 1
ATOM 652 N N . PRO A 1 89 ? 7.632 16.774 9.726 1.00 78.56 89 PRO A N 1
ATOM 653 C CA . PRO A 1 89 ? 7.341 17.852 8.774 1.00 78.56 89 PRO A CA 1
ATOM 654 C C . PRO A 1 89 ? 8.517 18.253 7.882 1.00 78.56 89 PRO A C 1
ATOM 656 O O . PRO A 1 89 ? 8.307 18.581 6.716 1.00 78.56 89 PRO A O 1
ATOM 659 N N . MET A 1 90 ? 9.756 18.156 8.379 1.00 81.31 90 MET A N 1
ATOM 660 C CA . MET A 1 90 ? 10.969 18.521 7.632 1.00 81.31 90 MET A CA 1
ATOM 661 C C . MET A 1 90 ? 11.091 17.755 6.308 1.00 81.31 90 MET A C 1
ATOM 663 O O . MET A 1 90 ? 11.583 18.276 5.313 1.00 81.31 90 MET A O 1
ATOM 667 N N . TYR A 1 91 ? 10.592 16.518 6.269 1.00 82.94 91 TYR A N 1
ATOM 668 C CA . TYR A 1 91 ? 10.656 15.666 5.084 1.00 82.94 91 TYR A CA 1
ATOM 669 C C . TYR A 1 91 ? 9.371 15.692 4.242 1.00 82.94 91 TYR A C 1
ATOM 671 O O . TYR A 1 91 ? 9.294 14.975 3.244 1.00 82.94 91 TYR A O 1
ATOM 679 N N . LYS A 1 92 ? 8.346 16.465 4.631 1.00 85.81 92 LYS A N 1
ATOM 680 C CA . LYS A 1 92 ? 7.013 16.434 4.005 1.00 85.81 92 LYS A CA 1
ATOM 681 C C . LYS A 1 92 ? 7.064 16.817 2.526 1.00 85.81 92 LYS A C 1
ATOM 683 O O . LYS A 1 92 ? 6.659 16.013 1.691 1.00 85.81 92 LYS A O 1
ATOM 688 N N . ALA A 1 93 ? 7.665 17.962 2.198 1.00 89.12 93 ALA A N 1
ATOM 689 C CA . ALA A 1 93 ? 7.764 18.447 0.819 1.00 89.12 93 ALA A CA 1
ATOM 690 C C . ALA A 1 93 ? 8.484 17.446 -0.104 1.00 89.12 93 ALA A C 1
ATOM 692 O O . ALA A 1 93 ? 8.019 17.139 -1.201 1.00 89.12 93 ALA A O 1
ATOM 693 N N . GLY A 1 94 ? 9.593 16.863 0.367 1.00 90.75 94 GLY A N 1
ATOM 694 C CA . GLY A 1 94 ? 10.328 15.842 -0.381 1.00 90.75 94 GLY A CA 1
ATOM 695 C C . GLY A 1 94 ? 9.522 14.554 -0.588 1.00 90.75 94 GLY A C 1
ATOM 696 O O . GLY A 1 94 ? 9.529 13.992 -1.686 1.00 90.75 94 GLY A O 1
ATOM 697 N N . LYS A 1 95 ? 8.791 14.097 0.440 1.00 90.56 95 LYS A N 1
ATOM 698 C CA . LYS A 1 95 ? 7.903 12.926 0.343 1.00 90.56 95 LYS A CA 1
ATOM 699 C C . LYS A 1 95 ? 6.775 13.168 -0.651 1.00 90.56 95 LYS A C 1
ATOM 701 O O . LYS A 1 95 ? 6.523 12.298 -1.478 1.00 90.56 95 LYS A O 1
ATOM 706 N N . GLU A 1 96 ? 6.116 14.320 -0.585 1.00 92.88 96 GLU A N 1
ATOM 707 C CA . GLU A 1 96 ? 5.020 14.680 -1.487 1.00 92.88 96 GLU A CA 1
ATOM 708 C C . GLU A 1 96 ? 5.503 14.763 -2.935 1.00 92.88 96 GLU A C 1
ATOM 710 O O . GLU A 1 96 ? 4.927 14.107 -3.800 1.00 92.88 96 GLU A O 1
ATOM 715 N N . ALA A 1 97 ? 6.625 15.441 -3.193 1.00 95.31 97 ALA A N 1
ATOM 716 C CA . ALA A 1 97 ? 7.218 15.500 -4.526 1.00 95.31 97 ALA A CA 1
ATOM 717 C C . ALA A 1 97 ? 7.551 14.099 -5.074 1.00 95.31 97 ALA A C 1
ATOM 719 O O . ALA A 1 97 ? 7.220 13.778 -6.217 1.00 95.31 97 ALA A O 1
ATOM 720 N N . ALA A 1 98 ? 8.157 13.233 -4.252 1.00 95.94 98 ALA A N 1
ATOM 721 C CA . ALA A 1 98 ? 8.489 11.867 -4.652 1.00 95.94 98 ALA A CA 1
ATOM 722 C C . ALA A 1 98 ? 7.237 11.012 -4.920 1.00 95.94 98 ALA A C 1
ATOM 724 O O . ALA A 1 98 ? 7.189 10.286 -5.912 1.00 95.94 98 ALA A O 1
ATOM 725 N N . ARG A 1 99 ? 6.220 11.099 -4.056 1.00 96.56 99 ARG A N 1
ATOM 726 C CA . ARG A 1 99 ? 4.929 10.406 -4.206 1.00 96.56 99 ARG A CA 1
ATOM 727 C C . ARG A 1 99 ? 4.210 10.860 -5.478 1.00 96.56 99 ARG A C 1
ATOM 729 O O . ARG A 1 99 ? 3.753 10.016 -6.248 1.00 96.56 99 ARG A O 1
ATOM 736 N N . THR A 1 100 ? 4.181 12.164 -5.751 1.00 97.88 100 THR A N 1
ATOM 737 C CA . THR A 1 100 ? 3.587 12.741 -6.967 1.00 97.88 100 THR A CA 1
ATOM 738 C C . THR A 1 100 ? 4.304 12.267 -8.225 1.00 97.88 100 THR A C 1
ATOM 740 O O . THR A 1 100 ? 3.643 11.775 -9.136 1.00 97.88 100 THR A O 1
ATOM 743 N N . ALA A 1 101 ? 5.638 12.317 -8.259 1.00 98.38 101 ALA A N 1
ATOM 744 C CA . ALA A 1 101 ? 6.427 11.835 -9.395 1.00 98.38 101 ALA A CA 1
ATOM 745 C C . ALA A 1 101 ? 6.172 10.347 -9.698 1.00 98.38 101 ALA A C 1
ATOM 747 O O . ALA A 1 101 ? 5.921 9.974 -10.842 1.00 98.38 101 ALA A O 1
ATOM 748 N N . LYS A 1 102 ? 6.163 9.493 -8.664 1.00 98.62 102 LYS A N 1
ATOM 749 C CA . LYS A 1 102 ? 5.857 8.057 -8.806 1.00 98.62 102 LYS A CA 1
ATOM 750 C C . LYS A 1 102 ? 4.445 7.817 -9.334 1.00 98.62 102 LYS A C 1
ATOM 752 O O . LYS A 1 102 ? 4.243 6.935 -10.162 1.00 98.62 102 LYS A O 1
ATOM 757 N N . THR A 1 103 ? 3.484 8.607 -8.862 1.00 98.56 103 THR A N 1
ATOM 758 C CA . THR A 1 103 ? 2.079 8.493 -9.275 1.00 98.56 103 THR A CA 1
ATOM 759 C C . THR A 1 103 ? 1.906 8.896 -10.731 1.00 98.56 103 THR A C 1
ATOM 761 O O . THR A 1 103 ? 1.324 8.139 -11.500 1.00 98.56 103 THR A O 1
ATOM 764 N N . ARG A 1 104 ? 2.487 10.030 -11.139 1.00 98.50 104 ARG A N 1
ATOM 765 C CA . ARG A 1 104 ? 2.499 10.458 -12.543 1.00 98.50 104 ARG A CA 1
ATOM 766 C C . ARG A 1 104 ? 3.146 9.414 -13.438 1.00 98.50 104 ARG A C 1
ATOM 768 O O . ARG A 1 104 ? 2.528 9.009 -14.410 1.00 98.50 104 ARG A O 1
ATOM 775 N N . LEU A 1 105 ? 4.306 8.875 -13.050 1.00 98.69 105 LEU A N 1
ATOM 776 C CA . LEU A 1 105 ? 4.943 7.788 -13.795 1.00 98.69 105 LEU A CA 1
ATOM 777 C C . LEU A 1 105 ? 4.008 6.575 -13.960 1.00 98.69 105 LEU A C 1
ATOM 779 O O . LEU A 1 105 ? 3.920 6.028 -15.054 1.00 98.69 105 LEU A O 1
ATOM 783 N N . TYR A 1 106 ? 3.287 6.165 -12.912 1.00 98.56 106 TYR A N 1
ATOM 784 C CA . TYR A 1 106 ? 2.337 5.050 -13.000 1.00 98.56 106 TYR A CA 1
ATOM 785 C C . TYR A 1 106 ? 1.198 5.304 -14.002 1.00 98.56 106 TYR A C 1
ATOM 787 O O . TYR A 1 106 ? 0.835 4.396 -14.755 1.00 98.56 106 TYR A O 1
ATOM 795 N N . PHE A 1 107 ? 0.627 6.511 -14.023 1.00 98.25 107 PHE A N 1
ATOM 796 C CA . PHE A 1 107 ? -0.492 6.831 -14.914 1.00 98.25 107 PHE A CA 1
ATOM 797 C C . PHE A 1 107 ? -0.050 7.157 -16.343 1.00 98.25 107 PHE A C 1
ATOM 799 O O . PHE A 1 107 ? -0.682 6.683 -17.286 1.00 98.25 107 PHE A O 1
ATOM 806 N N . GLU A 1 108 ? 1.041 7.901 -16.503 1.00 98.44 108 GLU A N 1
ATOM 807 C CA . GLU A 1 108 ? 1.527 8.412 -17.790 1.00 98.44 108 GLU A CA 1
ATOM 808 C C . GLU A 1 108 ? 2.409 7.398 -18.530 1.00 98.44 108 GLU A C 1
ATOM 810 O O . GLU A 1 108 ? 2.436 7.379 -19.757 1.00 98.44 108 GLU A O 1
ATOM 815 N N . ASN A 1 109 ? 3.123 6.525 -17.809 1.00 98.50 109 ASN A N 1
ATOM 816 C CA . ASN A 1 109 ? 3.941 5.462 -18.395 1.00 98.50 109 ASN A CA 1
ATOM 817 C C . ASN A 1 109 ? 4.008 4.226 -17.485 1.00 98.50 109 ASN A C 1
ATOM 819 O O . ASN A 1 109 ? 5.033 3.875 -16.888 1.00 98.50 109 ASN A O 1
ATOM 823 N N . ARG A 1 110 ? 2.877 3.519 -17.416 1.00 98.31 110 ARG A N 1
ATOM 824 C CA . ARG A 1 110 ? 2.717 2.304 -16.607 1.00 98.31 110 ARG A CA 1
ATOM 825 C C . ARG A 1 110 ? 3.731 1.215 -16.939 1.00 98.31 110 ARG A C 1
ATOM 827 O O . ARG A 1 110 ? 4.190 0.528 -16.035 1.00 98.31 110 ARG A O 1
ATOM 834 N N . ALA A 1 111 ? 4.098 1.059 -18.211 1.00 98.50 111 ALA A N 1
ATOM 835 C CA . ALA A 1 111 ? 5.081 0.064 -18.629 1.00 98.50 111 ALA A CA 1
ATOM 836 C C . ALA A 1 111 ? 6.445 0.311 -17.959 1.00 98.50 111 ALA A C 1
ATOM 838 O O . ALA A 1 111 ? 7.027 -0.617 -17.398 1.00 98.50 111 ALA A O 1
ATOM 839 N N . LEU A 1 112 ? 6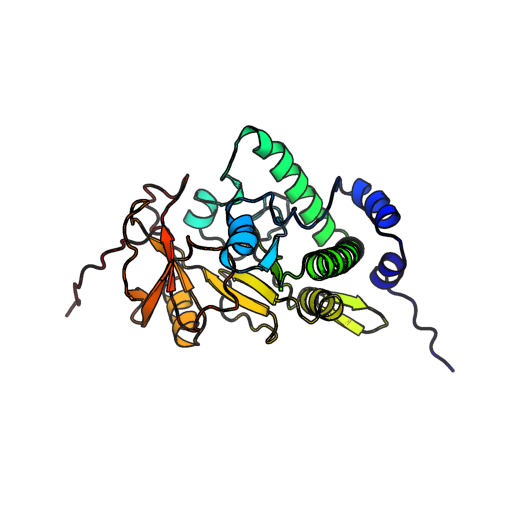.923 1.562 -17.950 1.00 98.81 112 LEU A N 1
ATOM 840 C CA . LEU A 1 112 ? 8.175 1.940 -17.290 1.00 98.81 112 LEU A CA 1
ATOM 841 C C . LEU A 1 112 ? 8.080 1.784 -15.768 1.00 98.81 112 LEU A C 1
ATOM 843 O O . LEU A 1 112 ? 8.995 1.240 -15.145 1.00 98.81 112 LEU A O 1
ATOM 847 N N . PHE A 1 113 ? 6.960 2.212 -15.173 1.00 98.81 113 PHE A N 1
ATOM 848 C CA . PHE A 1 113 ? 6.700 2.041 -13.742 1.00 98.81 113 PHE A CA 1
ATOM 849 C C . PHE A 1 113 ? 6.800 0.569 -13.322 1.00 98.81 113 PHE A C 1
ATOM 851 O O . PHE A 1 113 ? 7.530 0.226 -12.394 1.00 98.81 113 PHE A O 1
ATOM 858 N N . VAL A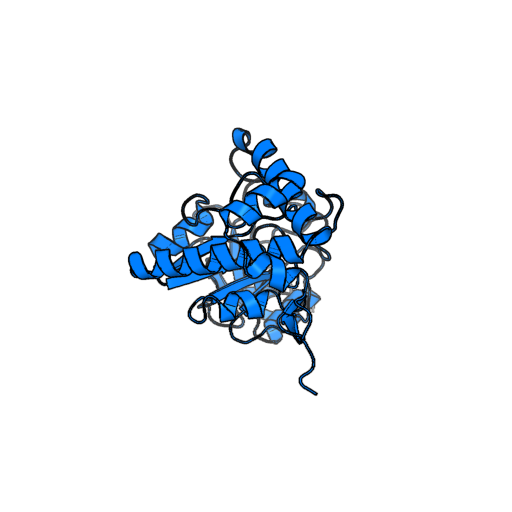 1 114 ? 6.080 -0.310 -14.022 1.00 98.69 114 VAL A N 1
ATOM 859 C CA . VAL A 1 114 ? 5.996 -1.732 -13.677 1.00 98.69 114 VAL A CA 1
ATOM 860 C C . VAL A 1 114 ? 7.325 -2.440 -13.943 1.00 98.69 114 VAL A C 1
ATOM 862 O O . VAL A 1 114 ? 7.736 -3.263 -13.130 1.00 98.69 114 VAL A O 1
ATOM 865 N N . ALA A 1 115 ? 8.056 -2.081 -15.005 1.00 98.69 115 ALA A N 1
ATOM 866 C CA . ALA A 1 115 ? 9.394 -2.621 -15.246 1.00 98.69 115 ALA A CA 1
ATOM 867 C C . ALA A 1 115 ? 10.361 -2.279 -14.098 1.00 98.69 115 ALA A C 1
ATOM 869 O O . ALA A 1 115 ? 11.062 -3.162 -13.601 1.00 98.69 115 ALA A O 1
ATOM 870 N N . LEU A 1 116 ? 10.362 -1.028 -13.616 1.00 98.69 116 LEU A N 1
ATOM 871 C CA . LEU A 1 116 ? 11.137 -0.633 -12.433 1.00 98.69 116 LEU A CA 1
ATOM 872 C C . LEU A 1 116 ? 10.716 -1.406 -11.185 1.00 98.69 116 LEU A C 1
ATOM 874 O O . LEU A 1 116 ? 11.575 -1.911 -10.461 1.00 98.69 116 LEU A O 1
ATOM 878 N N . LEU A 1 117 ? 9.408 -1.516 -10.959 1.00 98.69 117 LEU A N 1
ATOM 879 C CA . LEU A 1 117 ? 8.837 -2.217 -9.817 1.00 98.69 117 LEU A CA 1
ATOM 880 C C . LEU A 1 117 ? 9.288 -3.682 -9.785 1.00 98.69 117 LEU A C 1
ATOM 882 O O . LEU A 1 117 ? 9.774 -4.139 -8.754 1.00 98.69 117 LEU A O 1
ATOM 886 N N . VAL A 1 118 ? 9.241 -4.394 -10.915 1.00 98.56 118 VAL A N 1
ATOM 887 C CA . VAL A 1 118 ? 9.709 -5.788 -11.017 1.00 98.56 118 VAL A CA 1
ATOM 888 C C . VAL A 1 118 ? 11.200 -5.910 -10.680 1.00 98.56 118 VAL A C 1
ATOM 890 O O . VAL A 1 118 ? 11.584 -6.811 -9.930 1.00 98.56 118 VAL A O 1
ATOM 893 N N . LYS A 1 119 ? 12.062 -4.988 -11.146 1.00 98.62 119 LYS A N 1
ATOM 894 C CA . LYS A 1 119 ? 13.489 -4.998 -10.755 1.00 98.62 119 LYS A CA 1
ATOM 895 C C . LYS A 1 119 ? 13.673 -4.813 -9.247 1.00 98.62 119 LYS A C 1
ATOM 897 O O . LYS A 1 119 ? 14.582 -5.404 -8.665 1.00 98.62 119 LYS A O 1
ATOM 902 N N . GLU A 1 120 ? 12.831 -4.005 -8.608 1.00 98.69 120 GLU A N 1
ATOM 903 C CA . GLU A 1 120 ? 12.871 -3.797 -7.158 1.00 98.69 120 GLU A CA 1
ATOM 904 C C . GLU A 1 120 ? 12.341 -4.986 -6.366 1.00 98.69 120 GLU A C 1
ATOM 906 O O . GLU A 1 120 ? 12.944 -5.324 -5.350 1.00 98.69 120 GLU A O 1
ATOM 911 N N . VAL A 1 121 ? 11.304 -5.670 -6.855 1.00 98.75 121 VAL A N 1
ATOM 912 C CA . VAL A 1 121 ? 10.808 -6.924 -6.266 1.00 98.75 121 VAL A CA 1
ATOM 913 C C . VAL A 1 121 ? 11.906 -7.987 -6.260 1.00 98.75 121 VAL A C 1
ATOM 915 O O . VAL A 1 121 ? 12.176 -8.587 -5.221 1.00 98.75 121 VAL A O 1
ATOM 918 N N . VAL A 1 122 ? 12.612 -8.175 -7.382 1.00 98.56 122 VAL A N 1
ATOM 919 C CA . VAL A 1 122 ? 13.726 -9.137 -7.466 1.00 98.56 122 VAL A CA 1
ATOM 920 C C . VAL A 1 122 ? 14.855 -8.770 -6.496 1.00 98.56 122 VAL A C 1
ATOM 922 O O . VAL A 1 122 ? 15.395 -9.640 -5.811 1.00 98.56 122 VAL A O 1
ATOM 925 N N . ALA A 1 123 ? 15.201 -7.484 -6.390 1.00 98.38 123 ALA A N 1
ATOM 926 C CA . ALA A 1 123 ? 16.216 -7.024 -5.443 1.00 98.38 123 ALA A CA 1
ATOM 927 C C . ALA A 1 123 ? 15.790 -7.241 -3.978 1.00 98.38 123 ALA A C 1
ATOM 929 O O . ALA A 1 123 ? 16.599 -7.688 -3.164 1.00 98.38 123 ALA A O 1
ATOM 930 N N . ALA A 1 124 ? 14.524 -6.967 -3.650 1.00 98.38 124 ALA A N 1
ATOM 931 C CA . ALA A 1 124 ? 13.946 -7.191 -2.329 1.00 98.38 124 ALA A CA 1
ATOM 932 C C . ALA A 1 124 ? 13.951 -8.679 -1.950 1.00 98.38 124 ALA A C 1
ATOM 934 O O . ALA A 1 124 ? 14.409 -9.024 -0.863 1.00 98.38 124 ALA A O 1
ATOM 935 N N . ARG A 1 125 ? 13.562 -9.566 -2.878 1.00 98.50 125 ARG A N 1
ATOM 936 C CA . ARG A 1 125 ? 13.656 -11.030 -2.733 1.00 98.50 125 ARG A CA 1
ATOM 937 C C . ARG A 1 125 ? 15.070 -11.485 -2.401 1.00 98.50 125 ARG A C 1
ATOM 939 O O . ARG A 1 125 ? 15.274 -12.232 -1.448 1.00 98.50 125 ARG A O 1
ATOM 946 N N . ASN A 1 126 ? 16.058 -11.001 -3.148 1.00 98.19 126 ASN A N 1
ATOM 947 C CA . ASN A 1 126 ? 17.453 -11.365 -2.912 1.00 98.19 126 ASN A CA 1
ATOM 948 C C . ASN A 1 126 ? 17.954 -10.853 -1.549 1.00 98.19 126 ASN A C 1
ATOM 950 O O . ASN A 1 126 ? 18.674 -11.571 -0.854 1.00 98.19 126 ASN A O 1
ATOM 954 N N . LYS A 1 127 ? 17.551 -9.640 -1.138 1.00 97.56 127 LYS A N 1
ATOM 955 C CA . LYS A 1 127 ? 17.878 -9.088 0.187 1.00 97.56 127 LYS A CA 1
ATOM 956 C C . LYS A 1 127 ? 17.235 -9.906 1.310 1.00 97.56 127 LYS A C 1
ATOM 958 O O . LYS A 1 127 ? 17.936 -10.248 2.255 1.00 97.56 127 LYS A O 1
ATOM 963 N N . ALA A 1 128 ? 15.958 -10.260 1.189 1.00 97.44 128 ALA A N 1
ATOM 964 C CA . ALA A 1 128 ? 15.257 -11.081 2.174 1.00 97.44 128 ALA A CA 1
ATOM 965 C C . ALA A 1 128 ? 15.892 -12.469 2.326 1.00 97.44 128 ALA A C 1
ATOM 967 O O . ALA A 1 128 ? 16.204 -12.872 3.444 1.00 97.44 128 ALA A O 1
ATOM 968 N N . LYS A 1 129 ? 16.228 -13.130 1.207 1.00 97.44 129 LYS A N 1
ATOM 969 C CA . LYS A 1 129 ? 16.958 -14.407 1.216 1.00 97.44 129 LYS A CA 1
ATOM 970 C C . LYS A 1 129 ? 18.317 -14.296 1.912 1.00 97.44 129 LYS A C 1
ATOM 972 O O . LYS A 1 129 ? 18.657 -15.148 2.722 1.00 97.44 129 LYS A O 1
ATOM 977 N N . LYS A 1 130 ? 19.087 -13.239 1.629 1.00 97.75 130 LYS A N 1
ATOM 978 C CA . LYS A 1 130 ? 20.392 -13.005 2.273 1.00 97.75 130 LYS A CA 1
ATOM 979 C C . LYS A 1 130 ? 20.266 -12.795 3.786 1.00 97.75 130 LYS A C 1
ATOM 981 O O . LYS A 1 130 ? 21.161 -13.185 4.524 1.00 97.75 130 LYS A O 1
ATOM 986 N N . LEU A 1 131 ? 19.190 -12.149 4.225 1.00 96.19 131 LEU A N 1
ATOM 987 C CA . LEU A 1 131 ? 18.931 -11.850 5.633 1.00 96.19 131 LEU A CA 1
ATOM 988 C C . LEU A 1 131 ? 18.177 -12.972 6.362 1.00 96.19 131 LEU A C 1
ATOM 990 O O . LEU A 1 131 ? 17.943 -12.839 7.556 1.00 96.19 131 LEU A O 1
ATOM 994 N N . ASN A 1 132 ? 17.808 -14.055 5.667 1.00 96.25 132 ASN A N 1
ATOM 995 C CA . ASN A 1 132 ? 16.958 -15.127 6.186 1.00 96.25 132 ASN A CA 1
ATOM 996 C C . ASN A 1 132 ? 15.645 -14.604 6.806 1.00 96.25 132 ASN A C 1
ATOM 998 O O . ASN A 1 132 ? 15.261 -14.987 7.907 1.00 96.25 132 ASN A O 1
ATOM 1002 N N . MET A 1 133 ? 14.982 -13.682 6.105 1.00 96.94 133 MET A N 1
ATOM 1003 C CA . MET A 1 133 ? 13.721 -13.072 6.536 1.00 96.94 133 MET A CA 1
ATOM 1004 C C . MET A 1 133 ? 12.611 -13.360 5.530 1.00 96.94 133 MET A C 1
ATOM 1006 O O . MET A 1 133 ? 12.864 -13.438 4.324 1.00 96.94 133 MET A O 1
ATOM 1010 N N . ALA A 1 134 ? 11.373 -13.445 6.014 1.00 97.44 134 ALA A N 1
ATOM 1011 C CA . ALA A 1 134 ? 10.197 -13.466 5.154 1.00 97.44 134 ALA A CA 1
ATOM 1012 C C . ALA A 1 134 ? 10.044 -12.121 4.419 1.00 97.44 134 ALA A C 1
ATOM 1014 O O . ALA A 1 134 ? 10.590 -11.095 4.836 1.00 97.44 134 ALA A O 1
ATOM 1015 N N . LEU A 1 135 ? 9.303 -12.113 3.311 1.00 98.06 135 LEU A N 1
ATOM 1016 C CA . LEU A 1 135 ? 9.140 -10.941 2.450 1.00 98.06 135 LEU A CA 1
ATOM 1017 C C . LEU A 1 135 ? 7.665 -10.593 2.282 1.00 98.06 135 LEU A C 1
ATOM 1019 O O . LEU A 1 135 ? 6.840 -11.464 2.013 1.00 98.06 135 LEU A O 1
ATOM 1023 N N . ALA A 1 136 ? 7.352 -9.305 2.372 1.00 98.19 136 ALA A N 1
ATOM 1024 C CA . ALA A 1 136 ? 6.040 -8.794 2.018 1.00 98.19 136 ALA A CA 1
ATOM 1025 C C . ALA A 1 136 ? 6.114 -7.489 1.218 1.00 98.19 136 ALA A C 1
ATOM 1027 O O . ALA A 1 136 ? 7.070 -6.714 1.323 1.00 98.19 136 ALA A O 1
ATOM 1028 N N . PHE A 1 137 ? 5.069 -7.219 0.445 1.00 98.50 137 PHE A N 1
ATOM 1029 C CA . PHE A 1 137 ? 4.877 -5.966 -0.276 1.00 98.50 137 PHE A CA 1
ATOM 1030 C C . PHE A 1 137 ? 3.555 -5.328 0.129 1.00 98.50 137 PHE A C 1
ATOM 1032 O O . PHE A 1 137 ? 2.517 -5.988 0.120 1.00 98.50 137 PHE A O 1
ATOM 1039 N N . ARG A 1 138 ? 3.606 -4.024 0.417 1.00 97.81 138 ARG A N 1
ATOM 1040 C CA . ARG A 1 138 ? 2.426 -3.184 0.643 1.00 97.81 138 ARG A CA 1
ATOM 1041 C C . ARG A 1 138 ? 2.338 -2.116 -0.446 1.00 97.81 138 ARG A C 1
ATOM 1043 O O . ARG A 1 138 ? 2.844 -1.002 -0.251 1.00 97.81 138 ARG A O 1
ATOM 1050 N N . PRO A 1 139 ? 1.817 -2.457 -1.637 1.00 97.50 139 PRO A N 1
ATOM 1051 C CA . PRO A 1 139 ? 1.866 -1.562 -2.782 1.00 97.50 139 PRO A CA 1
ATOM 1052 C C . PRO A 1 139 ? 0.913 -0.349 -2.662 1.00 97.50 139 PRO A C 1
ATOM 1054 O O . PRO A 1 139 ? 1.064 0.618 -3.405 1.00 97.50 139 PRO A O 1
ATOM 1057 N N . ASN A 1 140 ? -0.009 -0.345 -1.695 1.00 96.94 140 ASN A N 1
ATOM 1058 C CA . ASN A 1 140 ? -0.852 0.784 -1.301 1.00 96.94 140 ASN A CA 1
ATOM 1059 C C . ASN A 1 140 ? -0.570 1.232 0.142 1.00 96.94 140 ASN A C 1
ATOM 1061 O O . ASN A 1 140 ? -1.348 1.016 1.076 1.00 96.94 140 ASN A O 1
ATOM 1065 N N . ALA A 1 141 ? 0.549 1.928 0.349 1.00 94.38 141 ALA A N 1
ATOM 1066 C CA . ALA A 1 141 ? 0.831 2.519 1.656 1.00 94.38 141 ALA A CA 1
ATOM 1067 C C . ALA A 1 141 ? 0.052 3.828 1.903 1.00 94.38 141 ALA A C 1
ATOM 1069 O O . ALA A 1 141 ? -0.338 4.102 3.035 1.00 94.38 141 ALA A O 1
ATOM 1070 N N . THR A 1 142 ? -0.176 4.630 0.855 1.00 94.06 142 THR A N 1
ATOM 1071 C CA . THR A 1 142 ? -0.939 5.903 0.880 1.00 94.06 142 THR A CA 1
ATOM 1072 C C . THR A 1 142 ? -1.867 6.063 -0.335 1.00 94.06 142 THR A C 1
ATOM 1074 O O . THR A 1 142 ? -2.221 7.178 -0.705 1.00 94.06 142 THR A O 1
ATOM 1077 N N . SER A 1 143 ? -2.241 4.957 -0.972 1.00 96.56 143 SER A N 1
ATOM 1078 C CA . SER A 1 143 ? -3.173 4.895 -2.108 1.00 96.56 143 SER A CA 1
ATOM 1079 C C . SER A 1 143 ? -4.187 3.769 -1.900 1.00 96.56 143 SER A C 1
ATOM 1081 O O . SER A 1 143 ? -4.159 3.119 -0.862 1.00 96.56 143 SER A O 1
ATOM 1083 N N . ASP A 1 144 ? -5.069 3.536 -2.867 1.00 97.50 144 ASP A N 1
ATOM 1084 C CA . ASP A 1 144 ? -5.988 2.394 -2.929 1.00 97.50 144 ASP A CA 1
ATOM 1085 C C . ASP A 1 144 ? -6.179 1.955 -4.397 1.00 97.50 144 ASP A C 1
ATOM 1087 O O . ASP A 1 144 ? -7.270 1.990 -4.970 1.00 97.50 144 ASP A O 1
ATOM 1091 N N . ILE A 1 145 ? -5.064 1.619 -5.056 1.00 98.06 145 ILE A N 1
ATOM 1092 C CA . ILE A 1 145 ? -5.034 1.119 -6.433 1.00 98.06 145 ILE A CA 1
ATOM 1093 C C . ILE A 1 145 ? -5.364 -0.375 -6.442 1.00 98.06 145 ILE A C 1
ATOM 1095 O O . ILE A 1 145 ? -4.796 -1.161 -5.683 1.00 98.06 145 ILE A O 1
ATOM 1099 N N . LYS A 1 146 ? -6.233 -0.784 -7.367 1.00 98.00 146 LYS A N 1
ATOM 1100 C CA . LYS A 1 146 ? -6.554 -2.194 -7.609 1.00 98.00 146 LYS A CA 1
ATOM 1101 C C . LYS A 1 146 ? -5.445 -2.881 -8.422 1.00 98.00 146 LYS A C 1
ATOM 1103 O O . LYS A 1 146 ? -5.529 -3.006 -9.648 1.00 98.00 146 LYS A O 1
ATOM 1108 N N . TRP A 1 147 ? -4.361 -3.281 -7.759 1.00 98.25 147 TRP A N 1
ATOM 1109 C CA . TRP A 1 147 ? -3.194 -3.916 -8.394 1.00 98.25 147 TRP A CA 1
ATOM 1110 C C . TRP A 1 147 ? -3.499 -5.280 -9.025 1.00 98.25 147 TRP A C 1
ATOM 1112 O O . TRP A 1 147 ? -2.818 -5.685 -9.967 1.00 98.25 147 TRP A O 1
ATOM 1122 N N . GLU A 1 148 ? -4.549 -5.945 -8.549 1.00 97.88 148 GLU A N 1
ATOM 1123 C CA . GLU A 1 148 ? -5.114 -7.197 -9.052 1.00 97.88 148 GLU A CA 1
ATOM 1124 C C . GLU A 1 148 ? -5.876 -7.051 -10.378 1.00 97.88 148 GLU A C 1
ATOM 1126 O O . GLU A 1 148 ? -6.237 -8.048 -10.990 1.00 97.88 148 GLU A O 1
ATOM 1131 N N . VAL A 1 149 ? -6.107 -5.823 -10.859 1.00 97.44 149 VAL A N 1
ATOM 113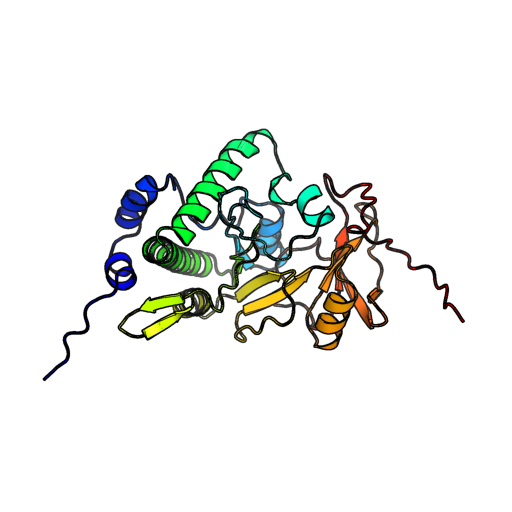2 C CA . VAL A 1 149 ? -6.701 -5.573 -12.189 1.00 97.44 149 VAL A CA 1
ATOM 1133 C C . VAL A 1 149 ? -5.886 -4.614 -13.053 1.00 97.44 149 VAL A C 1
ATOM 1135 O O . VAL A 1 149 ? -6.047 -4.612 -14.272 1.00 97.44 149 VAL A O 1
ATOM 1138 N N . SER A 1 150 ? -5.003 -3.807 -12.458 1.00 96.75 150 SER A N 1
ATOM 1139 C CA . SER A 1 150 ? -4.068 -2.950 -13.192 1.00 96.75 150 SER A CA 1
ATOM 1140 C C . SER A 1 150 ? -3.126 -3.812 -14.029 1.00 96.75 150 SER A C 1
ATOM 1142 O O . SER A 1 150 ? -2.353 -4.575 -13.459 1.00 96.75 150 SER A O 1
ATOM 1144 N N . LYS A 1 151 ? -3.148 -3.668 -15.358 1.00 97.50 151 LYS A N 1
ATOM 1145 C CA . LYS A 1 151 ? -2.452 -4.569 -16.293 1.00 97.50 151 LYS A CA 1
ATOM 1146 C C . LYS A 1 151 ? -1.389 -3.879 -17.148 1.00 97.50 151 LYS A C 1
ATOM 1148 O O . LYS A 1 151 ? -1.478 -2.686 -17.442 1.00 97.50 151 LYS A O 1
ATOM 1153 N N . VAL A 1 152 ? -0.420 -4.673 -17.595 1.00 97.81 152 VAL A N 1
ATOM 1154 C CA . VAL A 1 152 ? 0.487 -4.382 -18.717 1.00 97.81 152 VAL A CA 1
ATOM 1155 C C . VAL A 1 152 ? 0.507 -5.584 -19.664 1.00 97.81 152 VAL A C 1
ATOM 1157 O O . VAL A 1 152 ? 0.230 -6.709 -19.251 1.00 97.81 152 VAL A O 1
ATOM 1160 N N . LYS A 1 153 ? 0.807 -5.358 -20.946 1.00 96.94 153 LYS A N 1
ATOM 1161 C CA . LYS A 1 153 ? 1.002 -6.454 -21.904 1.00 96.94 153 LYS A CA 1
ATOM 1162 C C . LYS A 1 153 ? 2.412 -7.019 -21.719 1.00 96.94 153 LYS A C 1
ATOM 1164 O O . LYS A 1 153 ? 3.364 -6.255 -21.821 1.00 96.94 153 LYS A O 1
ATOM 1169 N N . HIS A 1 154 ? 2.554 -8.310 -21.461 1.00 94.38 154 HIS A N 1
ATOM 1170 C CA . HIS A 1 154 ? 3.826 -9.018 -21.333 1.00 94.38 154 HIS A CA 1
ATOM 1171 C C . HIS A 1 154 ? 3.795 -10.260 -22.222 1.00 94.38 154 HIS A C 1
ATOM 1173 O O . HIS A 1 154 ? 2.861 -11.051 -22.116 1.00 94.38 154 HIS A O 1
ATOM 1179 N N . ALA A 1 155 ? 4.769 -10.416 -23.122 1.00 90.44 155 ALA A N 1
ATOM 1180 C CA . ALA A 1 155 ? 4.885 -11.589 -23.999 1.00 90.44 155 ALA A CA 1
ATOM 1181 C C . ALA A 1 155 ? 3.575 -11.954 -24.740 1.00 90.44 155 ALA A C 1
ATOM 1183 O O . ALA A 1 155 ? 3.215 -13.118 -24.887 1.00 90.44 155 ALA A O 1
ATOM 1184 N N . GLY A 1 156 ? 2.831 -10.941 -25.195 1.00 91.19 156 GLY A N 1
ATOM 1185 C CA . GLY A 1 156 ? 1.576 -11.125 -25.932 1.00 91.19 156 GLY A CA 1
ATOM 1186 C C . GLY A 1 156 ? 0.305 -11.231 -25.079 1.00 91.19 156 GLY A C 1
ATOM 1187 O O . GLY A 1 156 ? -0.775 -11.025 -25.629 1.00 91.19 156 GLY A O 1
ATOM 1188 N N . VAL A 1 157 ? 0.404 -11.437 -23.762 1.00 94.06 157 VAL A N 1
ATOM 1189 C CA . VAL A 1 157 ? -0.748 -11.553 -22.845 1.00 94.06 157 VAL A CA 1
ATOM 1190 C C . VAL A 1 157 ? -0.833 -10.371 -21.880 1.00 94.06 157 VAL A C 1
ATOM 1192 O O . VAL A 1 157 ? 0.153 -9.682 -21.634 1.00 94.06 157 VAL A O 1
ATOM 1195 N N . PHE A 1 158 ? -2.014 -10.091 -21.328 1.00 96.81 158 PHE A N 1
ATOM 1196 C CA . PHE A 1 158 ? -2.146 -9.092 -20.266 1.00 96.81 158 PHE A CA 1
ATOM 1197 C C . PHE A 1 158 ? -1.906 -9.735 -18.905 1.00 96.81 158 PHE A C 1
ATOM 1199 O O . PHE A 1 158 ? -2.648 -10.632 -18.522 1.00 96.81 158 PHE A O 1
ATOM 1206 N N . MET A 1 159 ? -0.928 -9.217 -18.165 1.00 97.75 159 MET A N 1
ATOM 1207 C CA . MET A 1 159 ? -0.676 -9.591 -16.775 1.00 97.75 159 MET A CA 1
ATOM 1208 C C . MET A 1 159 ? -0.944 -8.406 -15.861 1.00 97.75 159 MET A C 1
ATOM 1210 O O . MET A 1 159 ? -0.634 -7.255 -16.188 1.00 97.75 159 MET A O 1
ATOM 1214 N N . THR A 1 160 ? -1.532 -8.686 -14.709 1.00 98.44 160 THR A N 1
ATOM 1215 C CA . THR A 1 160 ? -1.764 -7.709 -13.652 1.00 98.44 160 THR A CA 1
ATOM 1216 C C . THR A 1 160 ? -0.459 -7.390 -12.926 1.00 98.44 160 THR A C 1
ATOM 1218 O O . THR A 1 160 ? 0.488 -8.179 -12.903 1.00 98.44 160 THR A O 1
ATOM 1221 N N . VAL A 1 161 ? -0.389 -6.216 -12.301 1.00 98.38 161 VAL A N 1
ATOM 1222 C CA . VAL A 1 161 ? 0.776 -5.832 -11.494 1.00 98.38 161 VAL A CA 1
ATOM 1223 C C . VAL A 1 161 ? 0.943 -6.784 -10.307 1.00 98.38 161 VAL A C 1
ATOM 1225 O O . VAL A 1 161 ? 2.072 -7.150 -9.992 1.00 98.38 161 VAL A O 1
ATOM 1228 N N . ALA A 1 162 ? -0.155 -7.237 -9.690 1.00 98.31 162 ALA A N 1
ATOM 1229 C CA . ALA A 1 162 ? -0.105 -8.228 -8.616 1.00 98.31 162 ALA A CA 1
ATOM 1230 C C . ALA A 1 162 ? 0.482 -9.575 -9.086 1.00 98.31 162 ALA A C 1
ATOM 1232 O O . ALA A 1 162 ? 1.346 -10.125 -8.406 1.00 98.31 162 ALA A O 1
ATOM 1233 N N . GLU A 1 163 ? 0.078 -10.082 -10.258 1.00 98.31 163 GLU A N 1
ATOM 1234 C CA . GLU A 1 163 ? 0.659 -11.299 -10.857 1.00 98.31 163 GLU A CA 1
ATOM 1235 C C . GLU A 1 163 ? 2.148 -11.134 -11.168 1.00 98.31 163 GLU A C 1
ATOM 1237 O O . GLU A 1 163 ? 2.923 -12.061 -10.946 1.00 98.31 163 GLU A O 1
ATOM 1242 N N . LEU A 1 164 ? 2.579 -9.962 -11.642 1.00 98.38 164 LEU A N 1
ATOM 1243 C CA . LEU A 1 164 ? 3.994 -9.696 -11.921 1.00 98.38 164 LEU A CA 1
ATOM 1244 C C . LEU A 1 164 ? 4.844 -9.638 -10.645 1.00 98.38 164 LEU A C 1
ATOM 1246 O O . LEU A 1 164 ? 5.959 -10.163 -10.638 1.00 98.38 164 LEU A O 1
ATOM 1250 N N . ILE A 1 165 ? 4.329 -9.044 -9.560 1.00 98.44 165 ILE A N 1
ATOM 1251 C CA . ILE A 1 165 ? 4.991 -9.080 -8.2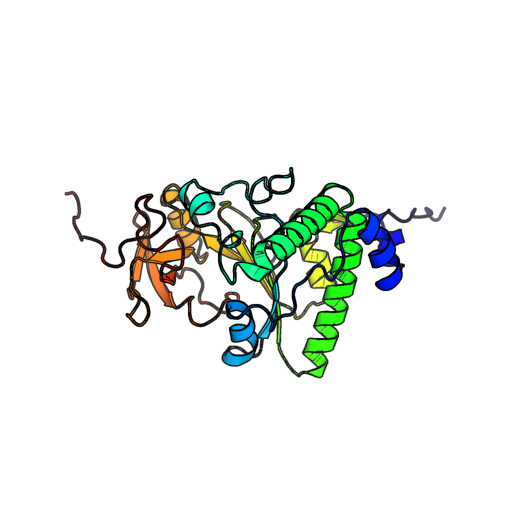45 1.00 98.44 165 ILE A CA 1
ATOM 1252 C C . ILE A 1 165 ? 5.120 -10.528 -7.773 1.00 98.44 165 ILE A C 1
ATOM 1254 O O . ILE A 1 165 ? 6.222 -10.959 -7.438 1.00 98.44 165 ILE A O 1
ATOM 1258 N N . HIS A 1 166 ? 4.016 -11.280 -7.789 1.00 98.31 166 HIS A N 1
ATOM 1259 C CA . HIS A 1 166 ? 3.997 -12.669 -7.339 1.00 98.31 166 HIS A CA 1
ATOM 1260 C C . HIS A 1 166 ? 4.922 -13.555 -8.184 1.00 98.31 166 HIS A C 1
ATOM 1262 O O . HIS A 1 166 ? 5.734 -14.289 -7.639 1.00 98.31 166 HIS A O 1
ATOM 1268 N N . SER A 1 167 ? 4.914 -13.409 -9.509 1.00 97.75 167 SER A N 1
ATOM 1269 C CA . SER A 1 167 ? 5.814 -14.156 -10.402 1.00 97.75 167 SER A CA 1
ATOM 1270 C C . SER A 1 167 ? 7.293 -13.860 -10.117 1.00 97.75 167 SER A C 1
ATOM 1272 O O . SER A 1 167 ? 8.143 -14.746 -10.197 1.00 97.75 167 SER A O 1
ATOM 1274 N N . ALA A 1 168 ? 7.625 -12.614 -9.762 1.00 97.94 168 ALA A N 1
ATOM 1275 C CA . ALA A 1 168 ? 8.990 -12.215 -9.431 1.00 97.94 168 ALA A CA 1
ATOM 1276 C C . ALA A 1 168 ? 9.415 -12.613 -8.003 1.00 97.94 168 ALA A C 1
ATOM 1278 O O . ALA A 1 168 ? 10.610 -12.789 -7.752 1.00 97.94 168 ALA A O 1
ATOM 1279 N N . ALA A 1 169 ? 8.477 -12.778 -7.070 1.00 98.19 169 ALA A N 1
ATOM 1280 C CA . ALA A 1 169 ? 8.730 -13.235 -5.704 1.00 98.19 169 ALA A CA 1
ATOM 1281 C C . ALA A 1 169 ? 7.568 -14.111 -5.185 1.00 98.19 169 ALA A C 1
ATOM 1283 O O . ALA A 1 169 ? 6.748 -13.619 -4.411 1.00 98.19 169 ALA A O 1
ATOM 1284 N N . PRO A 1 170 ? 7.507 -15.401 -5.576 1.00 97.56 170 PRO A N 1
ATOM 1285 C CA . PRO A 1 170 ? 6.358 -16.268 -5.279 1.00 97.56 170 PRO A CA 1
ATOM 1286 C C . PRO A 1 170 ? 6.089 -16.470 -3.786 1.00 97.56 170 PRO A C 1
ATOM 1288 O O . PRO A 1 170 ? 4.935 -16.528 -3.372 1.00 97.56 170 PRO A O 1
ATOM 1291 N N . ASP A 1 171 ? 7.149 -16.504 -2.976 1.00 95.62 171 ASP A N 1
ATOM 1292 C CA . ASP A 1 171 ? 7.058 -16.700 -1.523 1.00 95.62 171 ASP A CA 1
ATOM 1293 C C . ASP A 1 171 ? 6.678 -15.418 -0.763 1.00 95.62 171 ASP A C 1
ATOM 1295 O O . ASP A 1 171 ? 6.442 -15.451 0.445 1.00 95.62 171 ASP A O 1
ATOM 1299 N N . ALA A 1 172 ? 6.654 -14.264 -1.440 1.00 97.25 172 ALA A N 1
ATOM 1300 C CA . ALA A 1 172 ? 6.319 -13.001 -0.803 1.00 97.25 172 ALA A CA 1
ATOM 1301 C C . ALA A 1 172 ? 4.805 -12.853 -0.629 1.00 97.25 172 ALA A C 1
ATOM 1303 O O . ALA A 1 172 ? 4.026 -13.121 -1.545 1.00 97.25 172 ALA A O 1
ATOM 1304 N N . LYS A 1 173 ? 4.384 -12.327 0.522 1.00 96.69 173 LYS A N 1
ATOM 1305 C CA . LYS A 1 173 ? 2.991 -11.915 0.728 1.00 96.69 173 LYS A CA 1
ATOM 1306 C C . LYS A 1 173 ? 2.747 -10.539 0.122 1.00 96.69 173 LYS A C 1
ATOM 1308 O O . LYS A 1 173 ? 3.579 -9.640 0.248 1.00 96.69 173 LYS A O 1
ATOM 1313 N N . ILE A 1 174 ? 1.587 -10.337 -0.488 1.00 98.38 174 ILE A N 1
ATOM 1314 C CA . ILE A 1 174 ? 1.125 -9.009 -0.899 1.00 98.38 174 ILE A CA 1
ATOM 1315 C C . ILE A 1 174 ? -0.052 -8.651 -0.003 1.00 98.38 174 ILE A C 1
ATOM 1317 O O . ILE A 1 174 ? -0.925 -9.487 0.227 1.00 98.38 174 ILE A O 1
ATOM 1321 N N . TYR A 1 175 ? -0.083 -7.434 0.532 1.00 98.31 175 TYR A N 1
ATOM 1322 C CA . TYR A 1 175 ? -1.215 -7.006 1.344 1.00 98.31 175 TYR A CA 1
ATOM 1323 C C . TYR A 1 175 ? -1.445 -5.512 1.290 1.00 98.31 175 TYR A C 1
ATOM 1325 O O . TYR A 1 175 ? -0.494 -4.758 1.133 1.00 98.31 175 TYR A O 1
ATOM 1333 N N . ASP A 1 176 ? -2.696 -5.089 1.449 1.00 97.94 176 ASP A N 1
ATOM 1334 C CA . ASP A 1 176 ? -3.067 -3.678 1.480 1.00 97.94 176 ASP A CA 1
ATOM 1335 C C . ASP A 1 176 ? -4.312 -3.411 2.325 1.00 97.94 176 ASP A C 1
ATOM 1337 O O . ASP A 1 176 ? -5.048 -4.319 2.707 1.00 97.94 176 ASP A O 1
ATOM 1341 N N . TYR A 1 177 ? -4.557 -2.124 2.574 1.00 97.06 177 TYR A N 1
ATOM 1342 C CA . TYR A 1 177 ? -5.821 -1.630 3.103 1.00 97.06 177 TYR A CA 1
ATOM 1343 C C . TYR A 1 177 ? -6.656 -1.062 1.957 1.00 97.06 177 TYR A C 1
ATOM 1345 O O . TYR A 1 177 ? -6.100 -0.462 1.036 1.00 97.06 177 TYR A O 1
ATOM 1353 N N . THR A 1 178 ? -7.978 -1.210 2.018 1.00 97.75 178 THR A N 1
ATOM 1354 C CA . THR A 1 178 ? -8.879 -0.681 0.986 1.00 97.75 178 THR A CA 1
ATOM 1355 C C . THR A 1 178 ? -10.167 -0.133 1.580 1.00 97.75 178 THR A C 1
ATOM 1357 O O . THR A 1 178 ? -10.658 -0.654 2.573 1.00 97.75 178 THR A O 1
ATOM 1360 N N . LYS A 1 179 ? -10.735 0.914 0.980 1.00 97.06 179 LYS A N 1
ATOM 1361 C CA . LYS A 1 179 ? -12.118 1.357 1.249 1.00 97.06 179 LYS A CA 1
ATOM 1362 C C . LYS A 1 179 ? -13.083 0.929 0.145 1.00 97.06 179 LYS A C 1
ATOM 1364 O O . LYS A 1 179 ? -14.265 1.255 0.190 1.00 97.06 179 LYS A O 1
ATOM 1369 N N . ILE A 1 180 ? -12.581 0.243 -0.879 1.00 97.38 180 ILE A N 1
ATOM 1370 C CA . ILE A 1 180 ? -13.381 -0.177 -2.021 1.00 97.38 180 ILE A CA 1
ATOM 1371 C C . ILE A 1 180 ? -13.989 -1.547 -1.703 1.00 97.38 180 ILE A C 1
ATOM 1373 O O . ILE A 1 180 ? -13.233 -2.512 -1.566 1.00 97.38 180 ILE A O 1
ATOM 1377 N N . PRO A 1 181 ? -15.324 -1.656 -1.601 1.00 96.62 181 PRO A N 1
ATOM 1378 C CA . PRO A 1 181 ? -15.968 -2.919 -1.271 1.00 96.62 181 PRO A CA 1
ATOM 1379 C C . PRO A 1 181 ? -15.898 -3.907 -2.441 1.00 96.62 181 PRO A C 1
ATOM 1381 O O . PRO A 1 181 ? -15.684 -3.524 -3.598 1.00 96.62 181 PRO A O 1
ATOM 1384 N N . ASN A 1 182 ? -16.135 -5.182 -2.139 1.00 95.06 182 ASN A N 1
ATOM 1385 C CA . ASN A 1 182 ? -16.277 -6.283 -3.096 1.00 95.06 182 ASN A CA 1
ATOM 1386 C C . ASN A 1 182 ? -15.053 -6.485 -4.009 1.00 95.06 182 ASN A C 1
ATOM 1388 O O . ASN A 1 182 ? -15.174 -6.956 -5.143 1.00 95.06 182 ASN A O 1
ATOM 1392 N N . ARG A 1 183 ? -13.851 -6.124 -3.538 1.00 95.62 183 ARG A N 1
ATOM 1393 C CA . ARG A 1 183 ? -12.607 -6.473 -4.235 1.00 95.62 183 ARG A CA 1
ATOM 1394 C C . ARG A 1 183 ? -12.354 -7.968 -4.089 1.00 95.62 183 ARG A C 1
ATOM 1396 O O . ARG A 1 183 ? -12.341 -8.496 -2.986 1.00 95.62 183 ARG A O 1
ATOM 1403 N N . THR A 1 184 ? -12.133 -8.634 -5.216 1.00 93.94 184 THR A N 1
ATOM 1404 C CA . THR A 1 184 ? -11.710 -10.036 -5.257 1.00 93.94 184 THR A CA 1
ATOM 1405 C C . THR A 1 184 ? -10.237 -10.074 -5.619 1.00 93.94 184 THR A C 1
ATOM 1407 O O . THR A 1 184 ? -9.854 -9.558 -6.668 1.00 93.94 184 THR A O 1
ATOM 1410 N N . THR A 1 185 ? -9.417 -10.671 -4.761 1.00 95.25 185 THR A N 1
ATOM 1411 C CA . THR A 1 185 ? -7.973 -10.785 -4.965 1.00 95.25 185 THR A CA 1
ATOM 1412 C C . THR A 1 185 ? -7.541 -12.245 -5.104 1.00 95.25 185 THR A C 1
ATOM 1414 O O . THR A 1 185 ? -8.212 -13.146 -4.598 1.00 95.25 185 THR A O 1
ATOM 1417 N N . PRO A 1 186 ? -6.414 -12.511 -5.789 1.00 95.19 186 PRO A N 1
ATOM 1418 C CA . PRO A 1 186 ? -5.775 -13.822 -5.753 1.00 95.19 186 PRO A CA 1
ATOM 1419 C C . PRO A 1 186 ? -5.384 -14.218 -4.323 1.00 95.19 186 PRO A C 1
ATOM 1421 O O . PRO A 1 186 ? -5.096 -13.353 -3.498 1.00 95.19 186 PRO A O 1
ATOM 1424 N N . ALA A 1 187 ? -5.270 -15.520 -4.050 1.00 94.06 187 ALA A N 1
ATOM 1425 C CA . ALA A 1 187 ? -4.975 -16.048 -2.710 1.00 94.06 187 ALA A CA 1
ATOM 1426 C C . ALA A 1 187 ? -3.660 -15.532 -2.081 1.00 94.06 187 ALA A C 1
ATOM 1428 O O . ALA A 1 187 ? -3.508 -15.546 -0.864 1.00 94.06 187 ALA A O 1
ATOM 1429 N N . TYR A 1 188 ? -2.704 -15.065 -2.892 1.00 94.06 188 TYR A N 1
ATOM 1430 C CA . TYR A 1 188 ? -1.438 -14.481 -2.430 1.00 94.06 188 TYR A CA 1
ATOM 1431 C C . TYR A 1 188 ? -1.525 -12.980 -2.089 1.00 94.06 188 TYR A C 1
ATOM 1433 O O . TYR A 1 188 ? -0.512 -12.379 -1.717 1.00 94.06 188 TYR A O 1
ATOM 1441 N N . TYR A 1 189 ? -2.699 -12.358 -2.246 1.00 97.62 189 TYR A N 1
ATOM 1442 C CA . TYR A 1 189 ? -2.916 -10.935 -2.012 1.00 97.62 189 TYR A CA 1
ATOM 1443 C C . TYR A 1 189 ? -4.075 -10.703 -1.035 1.00 97.62 189 TYR A C 1
ATOM 1445 O O . TYR A 1 189 ? -5.246 -10.825 -1.390 1.00 97.62 189 TYR A O 1
ATOM 1453 N N . SER A 1 190 ? -3.736 -10.330 0.197 1.00 97.31 190 SER A N 1
ATOM 1454 C CA . SER A 1 190 ? -4.698 -10.089 1.276 1.00 97.31 190 SER A CA 1
ATOM 1455 C C . SER A 1 190 ? -5.131 -8.623 1.341 1.00 97.31 190 SER A C 1
ATOM 1457 O O . SER A 1 190 ? -4.316 -7.714 1.182 1.00 97.31 190 SER A O 1
ATOM 1459 N N . LEU A 1 191 ? -6.405 -8.373 1.638 1.00 97.88 191 LEU A N 1
ATOM 1460 C CA . LEU A 1 191 ? -6.929 -7.026 1.863 1.00 97.88 191 LEU A CA 1
ATOM 1461 C C . LEU A 1 191 ? -7.536 -6.904 3.259 1.00 97.88 191 LEU A C 1
ATOM 1463 O O . LEU A 1 191 ? -8.257 -7.790 3.713 1.00 97.88 191 LEU A O 1
ATOM 1467 N N . THR A 1 192 ? -7.276 -5.773 3.911 1.00 98.38 192 THR A N 1
ATOM 1468 C CA . THR A 1 192 ? -8.004 -5.325 5.102 1.00 98.38 192 THR A CA 1
ATOM 1469 C C . THR A 1 192 ? -8.908 -4.160 4.707 1.00 98.38 192 THR A C 1
ATOM 1471 O O . THR A 1 192 ? -8.430 -3.115 4.257 1.00 98.38 192 THR A O 1
ATOM 1474 N N . PHE A 1 193 ? -10.221 -4.313 4.858 1.00 98.44 193 PHE A N 1
ATOM 1475 C CA . PHE A 1 193 ? -11.158 -3.228 4.586 1.00 98.44 193 PHE A CA 1
ATOM 1476 C C . PHE A 1 193 ? -11.000 -2.119 5.634 1.00 98.44 193 PHE A C 1
ATOM 1478 O O . PHE A 1 193 ? -10.760 -2.397 6.799 1.00 98.44 193 PHE A O 1
ATOM 1485 N N . SER A 1 194 ? -11.102 -0.851 5.255 1.00 97.44 194 SER A N 1
ATOM 1486 C CA . SER A 1 194 ? -10.927 0.291 6.154 1.00 97.44 194 SER A CA 1
ATOM 1487 C C . SER A 1 194 ? -12.282 0.912 6.459 1.00 97.44 194 SER A C 1
ATOM 1489 O O . SER A 1 194 ? -12.896 1.528 5.589 1.00 97.44 194 SER A O 1
ATOM 1491 N N . LEU A 1 195 ? -12.703 0.819 7.717 1.00 97.75 195 LEU A N 1
ATOM 1492 C CA . LEU A 1 195 ? -13.856 1.553 8.223 1.00 97.75 195 LEU A CA 1
ATOM 1493 C C . LEU A 1 195 ? -13.601 3.071 8.113 1.00 97.75 195 LEU A C 1
ATOM 1495 O O . LEU A 1 195 ? -12.476 3.542 8.316 1.00 97.75 195 LEU A O 1
ATOM 1499 N N . SER A 1 196 ? -14.643 3.815 7.765 1.00 95.00 196 SER A N 1
ATOM 1500 C CA . SER A 1 196 ? -14.747 5.277 7.787 1.00 95.00 196 SER A CA 1
ATOM 1501 C C . SER A 1 196 ? -16.144 5.682 8.234 1.00 95.00 196 SER A C 1
ATOM 1503 O O . SER A 1 196 ? -17.018 4.828 8.351 1.00 95.00 196 SER A O 1
ATOM 1505 N N . GLU A 1 197 ? -16.343 6.971 8.488 1.00 93.88 197 GLU A N 1
ATOM 1506 C CA . GLU A 1 197 ? -17.570 7.569 9.016 1.00 93.88 197 GLU A CA 1
ATOM 1507 C C . GLU A 1 197 ? -18.841 7.295 8.192 1.00 93.88 197 GLU A C 1
ATOM 1509 O O . GLU A 1 197 ? -19.950 7.407 8.705 1.00 93.88 197 GLU A O 1
ATOM 1514 N N . ASP A 1 198 ? -18.686 6.930 6.922 1.00 95.62 198 ASP A N 1
ATOM 1515 C CA . ASP A 1 198 ? -19.747 6.836 5.920 1.00 95.62 198 ASP A CA 1
ATOM 1516 C C . ASP A 1 198 ? -19.936 5.422 5.344 1.00 95.62 198 ASP A C 1
ATOM 1518 O O . ASP A 1 198 ? -20.711 5.239 4.402 1.00 95.62 198 ASP A O 1
ATOM 1522 N N . ASN A 1 199 ? -19.241 4.406 5.876 1.00 97.38 199 ASN A N 1
ATOM 1523 C CA . ASN A 1 199 ? -19.182 3.083 5.246 1.00 97.38 199 ASN A CA 1
ATOM 1524 C C . ASN A 1 199 ? -19.504 1.883 6.156 1.00 97.38 199 ASN A C 1
ATOM 1526 O O . ASN A 1 199 ? -19.235 0.748 5.763 1.00 97.38 199 ASN A O 1
ATOM 1530 N N . ASP A 1 200 ? -20.146 2.090 7.311 1.00 97.44 200 ASP A N 1
ATOM 1531 C CA . ASP A 1 200 ? -20.497 1.036 8.280 1.00 97.44 200 ASP A CA 1
ATOM 1532 C C . ASP A 1 200 ? -21.175 -0.191 7.649 1.00 97.44 200 ASP A C 1
ATOM 1534 O O . ASP A 1 200 ? -20.780 -1.325 7.912 1.00 97.44 200 ASP A O 1
ATOM 1538 N N . LYS A 1 201 ? -22.161 0.020 6.763 1.00 98.00 201 LYS A N 1
ATOM 1539 C CA . LYS A 1 201 ? -22.862 -1.077 6.066 1.00 98.00 201 LYS A CA 1
ATOM 1540 C C . LYS A 1 201 ? -21.925 -1.902 5.183 1.00 98.00 201 LYS A C 1
ATOM 1542 O O . LYS A 1 201 ? -22.052 -3.122 5.110 1.00 98.00 201 LYS A O 1
ATOM 1547 N N . LEU A 1 202 ? -20.993 -1.235 4.501 1.00 98.25 202 LEU A N 1
ATOM 1548 C CA . LEU A 1 202 ? -20.012 -1.889 3.638 1.00 98.25 202 LEU A CA 1
ATOM 1549 C C . LEU A 1 202 ? -19.001 -2.658 4.487 1.00 98.25 202 LEU A C 1
ATOM 1551 O O . LEU A 1 202 ? -18.777 -3.834 4.232 1.00 98.25 202 LEU A O 1
ATOM 1555 N N . ALA A 1 203 ? -18.469 -2.031 5.537 1.00 98.19 203 ALA A N 1
ATOM 1556 C CA . ALA A 1 203 ? -17.546 -2.664 6.471 1.00 98.19 203 ALA A CA 1
ATOM 1557 C C . ALA A 1 203 ? -18.144 -3.924 7.114 1.00 98.19 203 ALA A C 1
ATOM 1559 O O . ALA A 1 203 ? -17.495 -4.966 7.138 1.00 98.19 203 ALA A O 1
ATOM 1560 N N . ALA A 1 204 ? -19.395 -3.854 7.572 1.00 98.19 204 ALA A N 1
ATOM 1561 C CA . ALA A 1 204 ? -20.097 -5.003 8.132 1.00 98.19 204 ALA A CA 1
ATOM 1562 C C . ALA A 1 204 ? -20.298 -6.130 7.110 1.00 98.19 204 ALA A C 1
ATOM 1564 O O . ALA A 1 204 ? -20.132 -7.298 7.448 1.00 98.19 204 ALA A O 1
ATOM 1565 N N . SER A 1 205 ? -20.595 -5.791 5.851 1.00 98.06 205 SER A N 1
ATOM 1566 C CA . SER A 1 205 ? -20.704 -6.772 4.765 1.00 98.06 205 SER A CA 1
ATOM 1567 C C . SER A 1 205 ? -19.365 -7.460 4.466 1.00 98.06 205 SER A C 1
ATOM 1569 O O . SER A 1 205 ? -19.318 -8.680 4.332 1.00 98.06 205 SER A O 1
ATOM 1571 N N . GLU A 1 206 ? -18.256 -6.715 4.416 1.00 98.12 206 GLU A N 1
ATOM 1572 C CA . GLU A 1 206 ? -16.911 -7.294 4.253 1.00 98.12 206 GLU A CA 1
ATOM 1573 C C . GLU A 1 206 ? -16.556 -8.228 5.415 1.00 98.12 206 GLU A C 1
ATOM 1575 O O . GLU A 1 206 ? -16.075 -9.341 5.193 1.00 98.12 206 GLU A O 1
ATOM 1580 N N . LEU A 1 207 ? -16.852 -7.799 6.644 1.00 97.62 207 LEU A N 1
ATOM 1581 C CA . LEU A 1 207 ? -16.619 -8.577 7.856 1.00 97.62 207 LEU A CA 1
ATOM 1582 C C . LEU A 1 207 ? -17.439 -9.872 7.868 1.00 97.62 207 LEU A C 1
ATOM 1584 O O . LEU A 1 207 ? -16.898 -10.941 8.137 1.00 97.62 207 LEU A O 1
ATOM 1588 N N . ALA A 1 208 ? -18.718 -9.799 7.488 1.00 96.75 208 ALA A N 1
ATOM 1589 C CA . ALA A 1 208 ? -19.598 -10.960 7.355 1.00 96.75 208 ALA A CA 1
ATOM 1590 C C . ALA A 1 208 ? -19.133 -11.942 6.264 1.00 96.75 208 ALA A C 1
ATOM 1592 O O . ALA A 1 208 ? -19.398 -13.138 6.358 1.00 96.75 208 ALA A O 1
ATOM 1593 N N . ARG A 1 209 ? -18.400 -11.462 5.248 1.00 95.31 209 ARG A N 1
ATOM 1594 C CA . ARG A 1 209 ? -17.737 -12.302 4.234 1.00 95.31 209 ARG A CA 1
ATOM 1595 C C . ARG A 1 209 ? -16.386 -12.868 4.692 1.00 95.31 209 ARG A C 1
ATOM 1597 O O . ARG A 1 209 ? -15.720 -13.541 3.910 1.00 95.31 209 ARG A O 1
ATOM 1604 N N . GLY A 1 210 ? -15.983 -12.623 5.941 1.00 95.31 210 GLY A N 1
ATOM 1605 C CA . GLY A 1 210 ? -14.740 -13.123 6.529 1.00 95.31 210 GLY A CA 1
ATOM 1606 C C . GLY A 1 210 ? -13.511 -12.254 6.252 1.00 95.31 210 GLY A C 1
ATOM 1607 O O . GLY A 1 210 ? -12.391 -12.674 6.540 1.00 95.31 210 GLY A O 1
ATOM 1608 N N . HIS A 1 211 ? -13.676 -11.047 5.703 1.00 97.31 211 HIS A N 1
ATOM 1609 C CA . HIS A 1 211 ? -12.564 -10.113 5.539 1.00 97.31 211 HIS A CA 1
ATOM 1610 C C . HIS A 1 211 ? -12.288 -9.347 6.832 1.00 97.31 211 HIS A C 1
ATOM 1612 O O . HIS A 1 211 ? -13.191 -9.052 7.610 1.00 97.31 211 HIS A O 1
ATOM 1618 N N . ASN A 1 212 ? -11.026 -8.980 7.047 1.00 98.44 212 ASN A N 1
ATOM 1619 C CA . ASN A 1 212 ? -10.656 -8.164 8.198 1.00 98.44 212 ASN A CA 1
ATOM 1620 C C . ASN A 1 212 ? -11.025 -6.701 7.963 1.00 98.44 212 ASN A C 1
ATOM 1622 O O . ASN A 1 212 ? -10.846 -6.183 6.858 1.00 98.44 212 ASN A O 1
ATOM 1626 N N . VAL A 1 213 ? -11.475 -6.021 9.017 1.00 98.62 213 VAL A N 1
ATOM 1627 C CA . VAL A 1 213 ? -11.855 -4.603 8.975 1.00 98.62 213 VAL A CA 1
ATOM 1628 C C . VAL A 1 213 ? -10.987 -3.796 9.930 1.00 98.62 213 VAL A C 1
ATOM 1630 O O . VAL A 1 213 ? -10.981 -4.035 11.127 1.00 98.62 213 VAL A O 1
ATOM 1633 N N . ALA A 1 214 ? -10.272 -2.798 9.435 1.00 98.25 214 ALA A N 1
ATOM 1634 C CA . ALA A 1 214 ? -9.539 -1.852 10.254 1.00 98.25 214 ALA A CA 1
ATOM 1635 C C . ALA A 1 214 ? -10.453 -0.745 10.772 1.00 98.25 214 ALA A C 1
ATOM 1637 O O . ALA A 1 214 ? -11.138 -0.093 9.982 1.00 98.25 214 ALA A O 1
ATOM 1638 N N . ALA A 1 215 ? -10.400 -0.498 12.078 1.00 97.75 215 ALA A N 1
ATOM 1639 C CA . ALA A 1 215 ? -11.149 0.555 12.750 1.00 97.75 215 ALA A CA 1
ATOM 1640 C C . ALA A 1 215 ? -10.208 1.387 13.625 1.00 97.75 215 ALA A C 1
ATOM 1642 O O . ALA A 1 215 ? -9.350 0.846 14.326 1.00 97.75 215 ALA A O 1
ATOM 1643 N N . VAL A 1 216 ? -10.356 2.711 13.572 1.00 95.88 216 VAL A N 1
ATOM 1644 C CA . VAL A 1 216 ? -9.633 3.629 14.457 1.00 95.88 216 VAL A CA 1
ATOM 1645 C C . VAL A 1 216 ? -10.524 3.933 15.651 1.00 95.88 216 VAL A C 1
ATOM 1647 O O . VAL A 1 216 ? -11.668 4.324 15.462 1.00 95.88 216 VAL A O 1
ATOM 1650 N N . PHE A 1 217 ? -10.002 3.767 16.859 1.00 96.75 217 PHE A N 1
ATOM 1651 C CA . PHE A 1 217 ? -10.701 4.004 18.114 1.00 96.75 217 PHE A CA 1
ATOM 1652 C C . PHE A 1 217 ? -10.152 5.233 18.840 1.00 96.75 217 PHE A C 1
ATOM 1654 O O . PHE A 1 217 ? -8.961 5.552 18.749 1.00 96.75 217 PHE A O 1
ATOM 1661 N N . ASP A 1 218 ? -11.015 5.879 19.620 1.00 95.06 218 ASP A N 1
ATOM 1662 C CA . ASP A 1 218 ? -10.680 6.978 20.537 1.00 95.06 218 ASP A CA 1
ATOM 1663 C C . ASP A 1 218 ? -9.891 6.518 21.782 1.00 95.06 218 ASP A C 1
ATOM 1665 O O . ASP A 1 218 ? -9.512 7.322 22.639 1.00 95.06 218 ASP A O 1
ATOM 1669 N N . THR A 1 219 ? -9.583 5.219 21.866 1.00 94.06 219 THR A N 1
ATOM 1670 C CA . THR A 1 219 ? -8.707 4.628 22.874 1.00 94.06 219 THR A CA 1
ATOM 1671 C C . THR A 1 219 ? -7.371 5.370 22.938 1.00 94.06 219 THR A C 1
ATOM 1673 O O . THR A 1 219 ? -6.605 5.428 21.971 1.00 94.06 219 THR A O 1
ATOM 1676 N N . LYS A 1 220 ? -7.039 5.896 24.122 1.00 91.50 220 LYS A N 1
ATOM 1677 C CA . LYS A 1 220 ? -5.772 6.602 24.352 1.00 91.50 220 LYS A CA 1
ATOM 1678 C C . LYS A 1 220 ? -4.569 5.672 24.173 1.00 91.50 220 LYS A C 1
ATOM 1680 O O . LYS A 1 220 ? -4.617 4.474 24.454 1.00 91.50 220 LYS A O 1
ATOM 1685 N N . ARG A 1 221 ? -3.433 6.239 23.756 1.00 87.69 221 ARG A N 1
ATOM 1686 C CA . ARG A 1 221 ? -2.163 5.504 23.653 1.00 87.69 221 ARG A CA 1
ATOM 1687 C C . ARG A 1 221 ? -1.816 4.832 24.988 1.00 87.69 221 ARG A C 1
ATOM 1689 O O . ARG A 1 221 ? -1.871 5.472 26.031 1.00 87.69 221 ARG A O 1
ATOM 1696 N N . GLY A 1 222 ? -1.428 3.560 24.930 1.00 87.06 222 GLY A N 1
ATOM 1697 C CA . GLY A 1 222 ? -1.090 2.760 26.112 1.00 87.06 222 GLY A CA 1
ATOM 1698 C C . GLY A 1 222 ? -2.296 2.141 26.822 1.00 87.06 222 GLY A C 1
ATOM 1699 O O . GLY A 1 222 ? -2.096 1.313 27.700 1.00 87.06 222 GLY A O 1
ATOM 1700 N N . GLN A 1 223 ? -3.524 2.488 26.427 1.00 92.62 223 GLN A N 1
ATOM 1701 C CA . GLN A 1 223 ? -4.736 1.834 26.917 1.00 92.62 223 GLN A CA 1
ATOM 1702 C C . GLN A 1 223 ? -5.115 0.642 26.030 1.00 92.62 223 GLN A C 1
ATOM 1704 O O . GLN A 1 223 ? -4.776 0.598 24.838 1.00 92.62 223 GLN A O 1
ATOM 1709 N N . GLY A 1 224 ? -5.804 -0.333 26.624 1.00 93.94 224 GLY A N 1
ATOM 1710 C CA . GLY A 1 224 ? -6.323 -1.502 25.917 1.00 93.94 224 GLY A CA 1
ATOM 1711 C C . GLY A 1 224 ? -7.391 -1.107 24.899 1.00 93.94 224 GLY A C 1
ATOM 1712 O O . GLY A 1 224 ? -8.267 -0.300 25.202 1.00 93.94 224 GLY A O 1
ATOM 1713 N N . LEU A 1 225 ? -7.293 -1.663 23.691 1.00 96.69 225 LEU A N 1
ATOM 1714 C CA . LEU A 1 225 ? -8.379 -1.622 22.710 1.00 96.69 225 LEU A CA 1
ATOM 1715 C C . LEU A 1 225 ? -9.574 -2.445 23.231 1.00 96.69 225 LEU A C 1
ATOM 1717 O O . LEU A 1 225 ? -9.368 -3.325 24.074 1.00 96.69 225 LEU A O 1
ATOM 1721 N N . PRO A 1 226 ? -10.809 -2.194 22.754 1.00 95.94 226 PRO A N 1
ATOM 1722 C CA . PRO A 1 226 ? -11.935 -3.071 23.072 1.00 95.94 226 PRO A CA 1
ATOM 1723 C C . PRO A 1 226 ? -11.610 -4.510 22.654 1.00 95.94 226 PRO A C 1
ATOM 1725 O O . PRO A 1 226 ? -10.878 -4.704 21.694 1.00 95.94 226 PRO A O 1
ATOM 1728 N N . MET A 1 227 ? -12.133 -5.518 23.359 1.00 96.06 227 MET A N 1
ATOM 1729 C CA . MET A 1 227 ? -11.901 -6.931 23.001 1.00 96.06 227 MET A CA 1
ATOM 1730 C C . MET A 1 227 ? -12.752 -7.387 21.809 1.00 96.06 227 MET A C 1
ATOM 1732 O O . MET A 1 227 ? -12.370 -8.289 21.066 1.00 96.06 227 MET A O 1
ATOM 1736 N N . GLN A 1 228 ? -13.909 -6.757 21.630 1.00 96.88 228 GLN A N 1
ATOM 1737 C CA . GLN A 1 228 ? -14.852 -6.997 20.547 1.00 96.88 228 GLN A CA 1
ATOM 1738 C C . GLN A 1 228 ? -15.511 -5.678 20.156 1.00 96.88 228 GLN A C 1
ATOM 1740 O O . GLN A 1 228 ? -15.612 -4.765 20.978 1.00 96.88 228 GLN A O 1
ATOM 1745 N N . TYR A 1 229 ? -15.974 -5.579 18.916 1.00 97.50 229 TYR A N 1
ATOM 1746 C CA . TYR A 1 229 ? -16.664 -4.389 18.434 1.00 97.50 229 TYR A CA 1
ATOM 1747 C C . TYR A 1 229 ? -17.744 -4.763 17.424 1.00 97.50 229 TYR A C 1
ATOM 1749 O O . TYR A 1 229 ? -17.584 -5.725 16.672 1.00 97.50 229 TYR A O 1
ATOM 1757 N N . THR A 1 230 ? -18.847 -4.016 17.423 1.00 97.31 230 THR A N 1
ATOM 1758 C CA . THR A 1 230 ? -19.992 -4.247 16.537 1.00 97.31 230 THR A CA 1
ATOM 1759 C C . THR A 1 230 ? -20.051 -3.180 15.457 1.00 97.31 230 THR A C 1
ATOM 1761 O O . THR A 1 230 ? -20.218 -2.001 15.754 1.00 97.31 230 THR A O 1
ATOM 1764 N N . ILE A 1 231 ? -19.965 -3.578 14.193 1.00 96.88 231 ILE A N 1
ATOM 1765 C CA . ILE A 1 231 ? -20.116 -2.683 13.043 1.00 96.88 231 ILE A CA 1
ATOM 1766 C C . ILE A 1 231 ? -21.422 -3.058 12.353 1.00 96.88 231 ILE A C 1
ATOM 1768 O O . ILE A 1 231 ? -21.555 -4.177 11.869 1.00 96.88 231 ILE A O 1
ATOM 1772 N N . HIS A 1 232 ? -22.400 -2.147 12.345 1.00 95.88 232 HIS A N 1
ATOM 1773 C CA . HIS A 1 232 ? -23.715 -2.342 11.715 1.00 95.88 232 HIS A CA 1
ATOM 1774 C C . HIS A 1 232 ? -24.337 -3.738 11.968 1.00 95.88 232 HIS A C 1
ATOM 1776 O O . HIS A 1 232 ? -24.720 -4.446 11.040 1.00 95.88 232 HIS A O 1
ATOM 1782 N N . GLY A 1 233 ? -24.400 -4.146 13.240 1.00 95.00 233 GLY A N 1
ATOM 1783 C CA . GLY A 1 233 ? -24.986 -5.424 13.665 1.00 95.00 233 GLY A CA 1
ATOM 1784 C C . GLY A 1 233 ? -24.066 -6.648 13.568 1.00 95.00 233 GLY A C 1
ATOM 1785 O O . GLY A 1 233 ? -24.458 -7.719 14.018 1.00 95.00 233 GLY A O 1
ATOM 1786 N N . VAL A 1 234 ? -22.845 -6.511 13.039 1.00 96.88 234 VAL A N 1
ATOM 1787 C CA . VAL A 1 234 ? -21.855 -7.598 12.971 1.00 96.88 234 VAL A CA 1
ATOM 1788 C C . VAL A 1 234 ? -20.793 -7.396 14.048 1.00 96.88 234 VAL A C 1
ATOM 1790 O O . VAL A 1 234 ? -20.041 -6.422 14.006 1.00 96.88 234 VAL A O 1
ATOM 1793 N N . THR A 1 235 ? -20.726 -8.313 15.013 1.00 97.19 235 THR A N 1
ATOM 1794 C CA . THR A 1 235 ? -19.730 -8.299 16.095 1.00 97.19 235 THR A CA 1
ATOM 1795 C C . THR A 1 235 ? -18.550 -9.204 15.757 1.00 97.19 235 THR A C 1
ATOM 1797 O O . THR A 1 235 ? -18.741 -10.346 15.347 1.00 97.19 235 THR A O 1
ATOM 1800 N N . ALA A 1 236 ? -17.332 -8.713 15.975 1.00 97.56 236 ALA A N 1
ATOM 1801 C CA . ALA A 1 236 ? -16.103 -9.475 15.765 1.00 97.56 236 ALA A CA 1
ATOM 1802 C C . ALA A 1 236 ? -15.060 -9.189 16.857 1.00 97.56 236 ALA A C 1
ATOM 1804 O O . ALA A 1 236 ? -15.111 -8.123 17.488 1.00 97.56 236 ALA A O 1
ATOM 1805 N N . PRO A 1 237 ? -14.100 -10.111 17.077 1.00 98.00 237 PRO A N 1
ATOM 1806 C CA . PRO A 1 237 ? -12.964 -9.857 17.950 1.00 98.00 237 PRO A CA 1
ATOM 1807 C C . PRO A 1 237 ? -12.100 -8.726 17.393 1.00 98.00 237 PRO A C 1
ATOM 1809 O O . PRO A 1 237 ? -11.929 -8.586 16.179 1.00 98.00 237 PRO A O 1
ATOM 1812 N N . VAL A 1 238 ? -11.525 -7.936 18.293 1.00 98.19 238 VAL A N 1
ATOM 1813 C CA . VAL A 1 238 ? -10.613 -6.849 17.946 1.00 98.19 238 VAL A CA 1
ATOM 1814 C C . VAL A 1 238 ? -9.182 -7.275 18.260 1.00 98.19 238 VAL A C 1
ATOM 1816 O O . VAL A 1 238 ? -8.871 -7.681 19.378 1.00 98.19 238 VAL A O 1
ATOM 1819 N N . ILE A 1 239 ? -8.298 -7.153 17.273 1.00 97.06 239 ILE A N 1
ATOM 1820 C CA . ILE A 1 239 ? -6.857 -7.393 17.408 1.00 97.06 239 ILE A CA 1
ATOM 1821 C C . ILE A 1 239 ? -6.084 -6.073 17.358 1.00 97.06 239 ILE A C 1
ATOM 1823 O O . ILE A 1 239 ? -6.511 -5.118 16.707 1.00 97.06 239 ILE A O 1
ATOM 1827 N N . ASP A 1 240 ? -4.937 -6.003 18.036 1.00 95.62 240 ASP A N 1
ATOM 1828 C CA . ASP A 1 240 ? -4.149 -4.768 18.125 1.00 95.62 240 ASP A CA 1
ATOM 1829 C C . ASP A 1 240 ? -3.283 -4.542 16.870 1.00 95.62 240 ASP A C 1
ATOM 1831 O O . ASP A 1 240 ? -2.201 -5.112 16.712 1.00 95.62 240 ASP A O 1
ATOM 1835 N N . GLY A 1 241 ? -3.749 -3.659 15.985 1.00 94.44 241 GLY A N 1
ATOM 1836 C CA . GLY A 1 241 ? -3.054 -3.243 14.765 1.00 94.44 241 GLY A CA 1
ATOM 1837 C C . GLY A 1 241 ? -1.940 -2.206 14.972 1.00 94.44 241 GLY A C 1
ATOM 1838 O O . GLY A 1 241 ? -1.341 -1.745 13.994 1.00 94.44 241 GLY A O 1
ATOM 1839 N N . ASP A 1 242 ? -1.657 -1.783 16.211 1.00 91.81 242 ASP A N 1
ATOM 1840 C CA . ASP A 1 242 ? -0.505 -0.930 16.530 1.00 91.81 242 ASP A CA 1
ATOM 1841 C C . ASP A 1 242 ? 0.783 -1.729 16.781 1.00 91.81 242 ASP A C 1
ATOM 1843 O O . ASP A 1 242 ? 1.881 -1.138 16.757 1.00 91.81 242 ASP A O 1
ATOM 1847 N N . LEU A 1 243 ? 0.660 -3.044 17.004 1.00 91.69 243 LEU A N 1
ATOM 1848 C CA . LEU A 1 243 ? 1.787 -3.957 17.186 1.00 91.69 243 LEU A CA 1
ATOM 1849 C C . LEU A 1 243 ? 2.654 -3.985 15.930 1.00 91.69 243 LEU A C 1
ATOM 1851 O O . LEU A 1 243 ? 3.819 -3.592 15.991 1.00 91.69 243 LEU A O 1
ATOM 1855 N N . THR A 1 244 ? 2.080 -4.353 14.785 1.00 92.38 244 THR A N 1
ATOM 1856 C CA . THR A 1 244 ? 2.773 -4.383 13.490 1.00 92.38 244 THR A CA 1
ATOM 1857 C C . THR A 1 244 ? 1.825 -3.976 12.361 1.00 92.38 244 THR A C 1
ATOM 1859 O O . THR A 1 244 ? 0.612 -3.904 12.536 1.00 92.38 244 THR A O 1
ATOM 1862 N N . ASP A 1 245 ? 2.377 -3.646 11.194 1.00 92.38 245 ASP A N 1
ATOM 1863 C CA . ASP A 1 245 ? 1.587 -3.328 10.000 1.00 92.38 245 ASP A CA 1
ATOM 1864 C C . ASP A 1 245 ? 1.215 -4.573 9.184 1.00 92.38 245 ASP A C 1
ATOM 1866 O O . ASP A 1 245 ? 0.348 -4.503 8.321 1.00 92.38 245 ASP A O 1
ATOM 1870 N N . TYR A 1 246 ? 1.899 -5.694 9.408 1.00 95.62 246 TYR A N 1
ATOM 1871 C CA . TYR A 1 246 ? 1.776 -6.910 8.609 1.00 95.62 246 TYR A CA 1
ATOM 1872 C C . TYR A 1 246 ? 0.520 -7.690 8.995 1.00 95.62 246 TYR A C 1
ATOM 1874 O O . TYR A 1 246 ? 0.445 -8.191 10.110 1.00 95.62 246 TYR A O 1
ATOM 1882 N N . ARG A 1 247 ? -0.474 -7.747 8.104 1.00 95.56 247 ARG A N 1
ATOM 1883 C CA . ARG A 1 247 ? -1.800 -8.368 8.325 1.00 95.56 247 ARG A CA 1
ATOM 1884 C C . ARG A 1 247 ? -2.078 -9.730 7.655 1.00 95.56 247 ARG A C 1
ATOM 1886 O O . ARG A 1 247 ? -3.060 -10.345 8.050 1.00 95.56 247 ARG A O 1
ATOM 1893 N N . PRO A 1 248 ? -1.298 -10.241 6.674 1.00 95.69 248 PRO A N 1
ATOM 1894 C CA . PRO A 1 248 ? -1.600 -11.519 6.011 1.00 95.69 248 PRO A CA 1
ATOM 1895 C C . PRO A 1 248 ? -1.817 -12.732 6.912 1.00 95.69 248 PRO A C 1
ATOM 1897 O O . PRO A 1 248 ? -2.515 -13.647 6.490 1.00 95.69 248 PRO A O 1
ATOM 1900 N N . ASP A 1 249 ? -1.224 -12.735 8.105 1.00 94.31 249 ASP A N 1
ATOM 1901 C CA . ASP A 1 249 ? -1.277 -13.866 9.038 1.00 94.31 249 ASP A CA 1
ATOM 1902 C C . ASP A 1 249 ? -2.327 -13.665 10.147 1.00 94.31 249 ASP A C 1
ATOM 1904 O O . ASP A 1 249 ? -2.422 -14.468 11.074 1.00 94.31 249 ASP A O 1
ATOM 1908 N N . ASP A 1 250 ? -3.116 -12.591 10.076 1.00 95.62 250 ASP A N 1
ATOM 1909 C CA . ASP A 1 250 ? -4.239 -12.397 10.986 1.00 95.62 250 ASP A CA 1
ATOM 1910 C C . ASP A 1 250 ? -5.323 -13.451 10.760 1.00 95.62 250 ASP A C 1
ATOM 1912 O O . ASP A 1 250 ? -5.590 -13.865 9.630 1.00 95.62 250 ASP A O 1
ATOM 1916 N N . ALA A 1 251 ? -6.033 -13.805 11.833 1.00 93.94 251 ALA A N 1
ATOM 1917 C CA . ALA A 1 251 ? -7.266 -14.567 11.704 1.00 93.94 251 ALA A CA 1
ATOM 1918 C C . ALA A 1 251 ? -8.279 -13.795 10.827 1.00 93.94 251 ALA A C 1
ATOM 1920 O O . ALA A 1 251 ? -8.410 -12.576 10.993 1.00 93.94 251 ALA A O 1
ATOM 1921 N N . PRO A 1 252 ? -8.982 -14.470 9.898 1.00 95.44 252 PRO A N 1
ATOM 1922 C CA . PRO A 1 252 ? -10.017 -13.847 9.080 1.00 95.44 252 PRO A CA 1
ATOM 1923 C C . PRO A 1 252 ? -11.236 -13.453 9.927 1.00 95.44 252 PRO A C 1
ATOM 1925 O O . PRO A 1 252 ? -11.515 -14.065 10.957 1.00 95.44 252 PRO A O 1
ATOM 1928 N N . GLY A 1 253 ? -11.985 -12.447 9.472 1.00 96.81 253 GLY A N 1
ATOM 1929 C CA . GLY A 1 253 ? -13.176 -11.939 10.158 1.00 96.81 253 GLY A CA 1
ATOM 1930 C C . GLY A 1 253 ? -12.887 -11.154 11.443 1.00 96.81 253 GLY A C 1
ATOM 1931 O O . GLY A 1 253 ? -13.758 -11.061 12.305 1.00 96.81 253 GLY A O 1
ATOM 1932 N N . ALA A 1 254 ? -11.681 -10.602 11.601 1.00 98.12 254 ALA A N 1
ATOM 1933 C CA . ALA A 1 254 ? -11.292 -9.804 12.760 1.00 98.12 254 ALA A CA 1
ATOM 1934 C C . ALA A 1 254 ? -11.373 -8.293 12.491 1.00 98.12 254 ALA A C 1
ATOM 1936 O O . ALA A 1 254 ? -11.172 -7.814 11.368 1.00 98.12 254 ALA A O 1
ATOM 1937 N N . ILE A 1 255 ? -11.585 -7.518 13.555 1.00 98.56 255 ILE A N 1
ATOM 1938 C CA . ILE A 1 255 ? -11.438 -6.064 13.523 1.00 98.56 255 ILE A CA 1
ATOM 1939 C C . ILE A 1 255 ? -10.001 -5.700 13.911 1.00 98.56 255 ILE A C 1
ATOM 1941 O O . ILE A 1 255 ? -9.552 -5.951 15.024 1.00 98.56 255 ILE A O 1
ATOM 1945 N N . VAL A 1 256 ? -9.259 -5.080 12.999 1.00 98.38 256 VAL A N 1
ATOM 1946 C CA . VAL A 1 256 ? -7.907 -4.570 13.251 1.00 98.38 256 VAL A CA 1
ATOM 1947 C C . VAL A 1 256 ? -8.023 -3.202 13.920 1.00 98.38 256 VAL A C 1
ATOM 1949 O O . VAL A 1 256 ? -8.182 -2.176 13.253 1.00 98.38 256 VAL A O 1
ATOM 1952 N N . GLY A 1 257 ? -7.968 -3.184 15.249 1.00 97.38 257 GLY A N 1
ATOM 1953 C CA . GLY A 1 257 ? -8.096 -1.971 16.043 1.00 97.38 257 GLY A CA 1
ATOM 1954 C C . GLY A 1 257 ? -6.829 -1.124 16.023 1.00 97.38 257 GLY A C 1
ATOM 1955 O O . GLY A 1 257 ? -5.719 -1.616 16.221 1.00 97.38 257 GLY A O 1
ATOM 1956 N N . LEU A 1 258 ? -6.996 0.172 15.794 1.00 95.50 258 LEU A N 1
ATOM 1957 C CA . LEU A 1 258 ? -5.933 1.170 15.795 1.00 95.50 258 LEU A CA 1
ATOM 1958 C C . LEU A 1 258 ? -6.308 2.286 16.758 1.00 95.50 258 LEU A C 1
ATOM 1960 O O . LEU A 1 258 ? -7.461 2.694 16.813 1.00 95.50 258 LEU A O 1
ATOM 1964 N N . ARG A 1 259 ? -5.338 2.838 17.479 1.00 94.31 259 ARG A N 1
ATOM 1965 C CA . ARG A 1 259 ? -5.572 4.037 18.294 1.00 94.31 259 ARG A CA 1
ATOM 1966 C C . ARG A 1 259 ? -5.430 5.284 17.425 1.00 94.31 259 ARG A C 1
ATOM 1968 O O . ARG A 1 259 ? -4.530 5.339 16.577 1.00 94.31 259 ARG A O 1
ATOM 1975 N N . ALA A 1 260 ? -6.278 6.288 17.642 1.00 91.62 260 ALA A N 1
ATOM 1976 C CA . ALA A 1 260 ? -6.185 7.571 16.949 1.00 91.62 260 ALA A CA 1
ATOM 1977 C C . ALA A 1 260 ? -4.805 8.230 17.150 1.00 91.62 260 ALA A C 1
ATOM 1979 O O . ALA A 1 260 ? -4.212 8.183 18.233 1.00 91.62 260 ALA A O 1
ATOM 1980 N N . LYS A 1 261 ? -4.261 8.828 16.082 1.00 84.94 261 LYS A N 1
ATOM 1981 C CA . LYS A 1 261 ? -2.936 9.473 16.060 1.00 84.94 261 LYS A CA 1
ATOM 1982 C C . LYS A 1 261 ? -2.958 10.712 15.174 1.00 84.94 261 LYS A C 1
ATOM 1984 O O . LYS A 1 261 ? -3.655 10.724 14.165 1.00 84.94 261 LYS A O 1
ATOM 1989 N N . GLY A 1 262 ? -2.108 11.687 15.500 1.00 84.88 262 GLY A N 1
ATOM 1990 C CA . GLY A 1 262 ? -1.972 12.916 14.713 1.00 84.88 262 GLY A CA 1
ATOM 1991 C C . GLY A 1 262 ? -3.308 13.641 14.594 1.00 84.88 262 GLY A C 1
ATOM 1992 O O . GLY A 1 262 ? -4.029 13.734 15.583 1.00 84.88 262 GLY A O 1
ATOM 1993 N N . ASP A 1 263 ? -3.640 14.065 13.377 1.00 84.38 263 ASP A N 1
ATOM 1994 C CA . ASP A 1 263 ? -4.850 14.836 13.056 1.00 84.38 263 ASP A CA 1
ATOM 1995 C C . ASP A 1 263 ? -6.159 14.064 13.319 1.00 84.38 263 ASP A C 1
ATOM 1997 O O . ASP A 1 263 ? -7.221 14.664 13.392 1.00 84.38 263 ASP A O 1
ATOM 2001 N N . ALA A 1 264 ? -6.102 12.740 13.520 1.00 85.94 264 ALA A N 1
ATOM 2002 C CA . ALA A 1 264 ? -7.270 11.960 13.936 1.00 85.94 264 ALA A CA 1
ATOM 2003 C C . ALA A 1 264 ? -7.608 12.123 15.433 1.00 85.94 264 ALA A C 1
ATOM 2005 O O . ALA A 1 264 ? -8.671 11.697 15.877 1.00 85.94 264 ALA A O 1
ATOM 2006 N N . ILE A 1 265 ? -6.703 12.665 16.257 1.00 86.75 265 ILE A N 1
ATOM 2007 C CA . ILE A 1 265 ? -6.979 12.864 17.685 1.00 86.75 265 ILE A CA 1
ATOM 2008 C C . ILE A 1 265 ? -8.003 13.990 17.835 1.00 86.75 265 ILE A C 1
ATOM 2010 O O . ILE A 1 265 ? -7.743 15.120 17.439 1.00 86.75 265 ILE A O 1
ATOM 2014 N N . GLY A 1 266 ? -9.137 13.683 18.468 1.00 86.62 266 GLY A N 1
ATOM 2015 C CA . GLY A 1 266 ? -10.231 14.640 18.639 1.00 86.62 266 GLY A CA 1
ATOM 2016 C C . GLY A 1 266 ? -11.166 14.737 17.434 1.00 86.62 266 GLY A C 1
ATOM 2017 O O . GLY A 1 266 ? -11.991 15.647 17.411 1.00 86.62 266 GLY A O 1
ATOM 2018 N N . ASP A 1 267 ? -11.059 13.812 16.472 1.00 89.50 267 ASP A N 1
ATOM 2019 C CA . ASP A 1 267 ? -11.979 13.703 15.338 1.00 89.50 267 ASP A CA 1
ATOM 2020 C C . ASP A 1 267 ? -13.451 13.798 15.773 1.00 89.50 267 ASP A C 1
ATOM 2022 O O . ASP A 1 267 ? -13.867 13.174 16.750 1.00 89.50 267 ASP A O 1
ATOM 2026 N N . GLN A 1 268 ? -14.223 14.584 15.022 1.00 87.25 268 GLN A N 1
ATOM 2027 C CA . GLN A 1 268 ? -15.669 14.760 15.196 1.00 87.25 268 GLN A CA 1
ATOM 2028 C C . GLN A 1 268 ? -16.461 14.273 13.973 1.00 87.25 268 GLN A C 1
ATOM 2030 O O . GLN A 1 268 ? -17.688 14.331 13.977 1.00 87.25 268 GLN A O 1
ATOM 2035 N N . SER A 1 269 ? -15.781 13.802 12.919 1.00 89.12 269 SER A N 1
ATOM 2036 C CA . SER A 1 269 ? -16.438 13.319 11.697 1.00 89.12 269 SER A CA 1
ATOM 2037 C C . SER A 1 269 ? -17.092 11.948 11.878 1.00 89.12 269 SER A C 1
ATOM 2039 O O . SER A 1 269 ? -17.985 11.592 11.115 1.00 89.12 269 SER A O 1
ATOM 2041 N N . GLY A 1 270 ? -16.657 11.180 12.884 1.00 89.75 270 GLY A N 1
ATOM 2042 C CA . GLY A 1 270 ? -17.046 9.784 13.085 1.00 89.75 270 GLY A CA 1
ATOM 2043 C C . GLY A 1 270 ? -16.076 8.792 12.438 1.00 89.75 270 GLY A C 1
ATOM 2044 O O . GLY A 1 270 ? -16.343 7.589 12.445 1.00 89.75 270 GLY A O 1
ATOM 2045 N N . PHE A 1 271 ? -14.953 9.273 11.891 1.00 92.69 271 PHE A N 1
ATOM 2046 C CA . PHE A 1 271 ? -13.856 8.447 11.393 1.00 92.69 271 PHE A CA 1
ATOM 2047 C C . PHE A 1 271 ? -13.199 7.674 12.544 1.00 92.69 271 PHE A C 1
ATOM 2049 O O . PHE A 1 271 ? -12.895 6.484 12.407 1.00 92.69 271 PHE A O 1
ATOM 2056 N N . VAL A 1 272 ? -13.020 8.334 13.691 1.00 94.25 272 VAL A N 1
ATOM 2057 C CA . VAL A 1 272 ? -12.613 7.705 14.947 1.00 94.25 272 VAL A CA 1
ATOM 2058 C C . VAL A 1 272 ? -13.845 7.225 15.701 1.00 94.25 272 VAL A C 1
ATOM 2060 O O . VAL A 1 272 ? -14.801 7.960 15.932 1.00 94.25 272 VAL A O 1
ATOM 2063 N N . ARG A 1 273 ? -13.818 5.953 16.088 1.00 95.25 273 ARG A N 1
ATOM 2064 C CA . ARG A 1 273 ? -14.927 5.262 16.730 1.00 95.25 273 ARG A CA 1
ATOM 2065 C C . ARG A 1 273 ? -14.801 5.306 18.251 1.00 95.25 273 ARG A C 1
ATOM 2067 O O . ARG A 1 273 ? -13.694 5.125 18.765 1.00 95.25 273 ARG A O 1
ATOM 2074 N N . PRO A 1 274 ? -15.915 5.467 18.982 1.00 94.50 274 PRO A N 1
ATOM 2075 C CA . PRO A 1 274 ? -15.892 5.307 20.424 1.00 94.50 274 PRO A CA 1
ATOM 2076 C C . PRO A 1 274 ? -15.544 3.856 20.754 1.00 94.50 274 PRO A C 1
ATOM 2078 O O . PRO A 1 274 ? -16.181 2.931 20.247 1.00 94.50 274 PRO A O 1
ATOM 2081 N N . ALA A 1 275 ? -14.523 3.647 21.583 1.00 93.06 275 ALA A N 1
ATOM 2082 C CA . ALA A 1 275 ? -14.091 2.317 22.003 1.00 93.06 275 ALA A CA 1
ATOM 2083 C C . ALA A 1 275 ? -15.172 1.587 22.813 1.00 93.06 275 ALA A C 1
ATOM 2085 O O . ALA A 1 275 ? -15.294 0.365 22.739 1.00 93.06 275 ALA A O 1
ATOM 2086 N N . LEU A 1 276 ? -15.969 2.347 23.567 1.00 88.88 276 LEU A N 1
ATOM 2087 C CA . LEU A 1 276 ? -17.142 1.861 24.281 1.00 88.88 276 LEU A CA 1
ATOM 20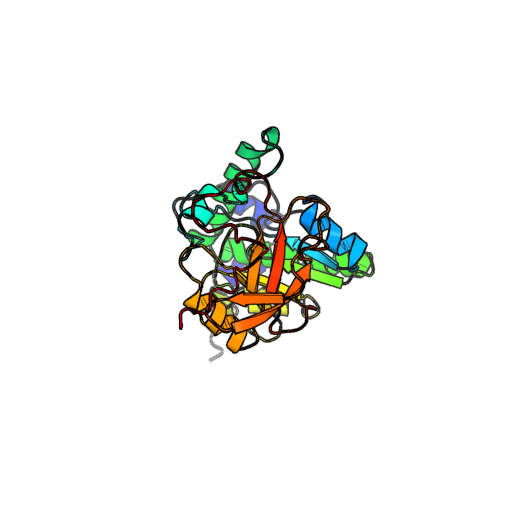88 C C . LEU A 1 276 ? -18.386 2.119 23.432 1.00 88.88 276 LEU A C 1
ATOM 2090 O O . LEU A 1 276 ? -18.726 3.268 23.154 1.00 88.88 276 LEU A O 1
ATOM 2094 N N . GLN A 1 277 ? -19.081 1.055 23.038 1.00 85.12 277 GLN A N 1
ATOM 2095 C CA . GLN A 1 277 ? -20.385 1.174 22.391 1.00 85.12 277 GLN A CA 1
ATOM 2096 C C . GLN A 1 277 ? -21.457 1.250 23.473 1.00 85.12 277 GLN A C 1
ATOM 2098 O O . GLN A 1 277 ? -21.533 0.375 24.338 1.00 85.12 277 GLN A O 1
ATOM 2103 N N . SER A 1 278 ? -22.281 2.296 23.447 1.00 68.62 278 SER A N 1
ATOM 2104 C CA . SER A 1 278 ? -23.461 2.346 24.299 1.00 68.62 278 SER A CA 1
ATOM 2105 C C . SER A 1 278 ? -24.419 1.239 23.864 1.00 68.62 278 SER A C 1
ATOM 2107 O O . SER A 1 278 ? -24.836 1.166 22.710 1.00 68.62 278 SER A O 1
ATOM 2109 N N . VAL A 1 279 ? -24.772 0.355 24.796 1.00 54.09 279 VAL A N 1
ATOM 2110 C CA . VAL A 1 279 ? -25.716 -0.748 24.570 1.00 54.09 279 VAL A CA 1
ATOM 2111 C C . VAL A 1 279 ? -27.154 -0.216 24.611 1.00 54.09 279 VAL A C 1
ATOM 2113 O O . VAL A 1 279 ? -28.006 -0.747 25.311 1.00 54.09 279 VAL A O 1
ATOM 2116 N N . PHE A 1 280 ? -27.446 0.881 23.910 1.00 44.69 280 PHE A N 1
ATOM 2117 C CA . PHE A 1 280 ? -28.835 1.262 23.678 1.00 44.69 280 PHE A CA 1
ATOM 2118 C C . PHE A 1 280 ? -29.338 0.428 22.506 1.00 44.69 280 PHE A C 1
ATOM 2120 O O . PHE A 1 280 ? -29.278 0.831 21.347 1.00 44.69 280 PHE A O 1
ATOM 2127 N N . LEU A 1 281 ? -29.804 -0.778 22.830 1.00 43.25 281 LEU A N 1
ATOM 2128 C CA . LEU A 1 281 ? -30.763 -1.482 21.994 1.00 43.25 281 LEU A CA 1
ATOM 2129 C C . LEU A 1 281 ? -31.983 -0.560 21.903 1.00 43.25 281 LEU A C 1
ATOM 2131 O O . LEU A 1 281 ? -32.733 -0.433 22.869 1.00 43.25 281 LEU A O 1
ATOM 2135 N N . ALA A 1 282 ? -32.127 0.159 20.791 1.00 36.72 282 ALA A N 1
ATOM 2136 C CA . ALA A 1 282 ? -33.403 0.772 20.461 1.00 36.72 282 ALA A CA 1
ATOM 2137 C C . ALA A 1 282 ? -34.406 -0.383 20.331 1.00 36.72 282 ALA A C 1
ATOM 2139 O O . ALA A 1 282 ? -34.267 -1.213 19.430 1.00 36.72 282 ALA A O 1
ATOM 2140 N N . ALA A 1 283 ? -35.294 -0.487 21.322 1.00 34.75 283 ALA A N 1
ATOM 2141 C CA . ALA A 1 283 ? -36.417 -1.415 21.339 1.00 34.75 283 ALA A CA 1
ATOM 2142 C C . ALA A 1 283 ? -37.419 -1.080 20.228 1.00 34.75 283 ALA A C 1
ATOM 2144 O O . ALA A 1 283 ? -37.546 0.123 19.897 1.00 34.75 283 ALA A O 1
#

pLDDT: mean 92.99, std 9.94, range [34.75, 98.81]

Sequence (283 aa):
MLMKTELSTFDQYNLMTKAALMRLARGYNVKGSLFADPLSNPKVAKNAKENGVLTYPLHLAPATVSGYNTCAMASAGCKEACLNTAGNPMYKAGKEAARTAKTRLYFENRALFVALLVKEVVAARNKAKKLNMALAFRPNATSDIKWEVSKVKHAGVFMTVAELIHSAAPDAKIYDYTKIPNRTTPAYYSLTFSLSEDNDKLAASELARGHNVAAVFDTKRGQGLPMQYTIHGVTAPVIDGDLTDYRPDDAPGAIVGLRAKGDAIGDQSGFVRPALQSVFLAA

Secondary structure (DSSP, 8-state):
-----PPPHHHHHHTS-HHHHHHHHGGGT--S-SBPPTTTSHHHHHIIIIISEEEEEB-PPPTTTTSS-S-TT--HHHHHT-TTT-S-GGGHHHHHHHHHHHHHHHHH-HHHHHHHHHHHHHHHHHHHHHHT-EEEEES-SS----TTT-EEEETTEEEEHHHHHHHH-TT-EEEEEE--TT----TTEEEEEE--TT-HHHHHHHHHTT-EEEEEE-PPTTSPPPSEEEETTEEEEEEETTS-S--TTSPTT-EEEEE--GGGTT--SSSEEPSSPP-----

Radius of gyration: 19.75 Å; chains: 1; bounding box: 57×38×67 Å

Foldseek 3Di:
DPPPQDFFLLSVLLPDDLVVLCVVLVVLVQNDAQWDFQCPDVQSVLCCVPVLERETEGAAAAACLLVDGQAPPQDPVCVQLQCLCDDDPVCSVVSSSNNSSLNCCCVVPVSSSLSSVLNVLLVQLVVCVVVVGAYEYAHPPRGADLQQPCWDQGSNDTDGSVRSSCVSPVRYAYEYEHCDAPDDHDPSYAYEYEDFLPQLVRQLVCLVVQHEYEAEAQADPPGDFAQWDDRPNHIAGEDDCSSHVDPSPDGTSYYDYHYQDDSRNPDPSCSHPYSDDDPPPPD